Protein AF-0000000084805415 (afdb_homodimer)

InterPro domains:
  IPR015066 Domain of unknown function DUF1902 [PF08972] (26-76)
  IPR035069 Antitoxin HicB/UPF0150 [SSF143100] (25-87)

Sequence (190 aa):
MDARIESGPAAGKRDEAMMSKPVIFTVSAIWDADAGVWSGHCDEIPAAADAPTLDELLAKMEAMTLDLLPDNHPGVDPAAVFLQITALREALSAAMDARIESGPAAGKRDEAMMSKPVIFTVSAIWDADAGVWSGHCDEIPAAADAPTLDELLAKMEAMTLDLLPDNHPGVDPAAVFLQITALREALSAA

Structure (mmCIF, N/CA/C/O backbone):
data_AF-0000000084805415-model_v1
#
loop_
_entity.id
_entity.type
_entity.pdbx_description
1 polymer 'DUF1902 domain-containing protein'
#
loop_
_atom_site.group_PDB
_atom_site.id
_atom_site.type_symbol
_atom_site.label_atom_id
_atom_site.label_alt_id
_atom_site.label_comp_id
_atom_site.label_asym_id
_atom_site.label_entity_id
_atom_site.label_seq_id
_atom_site.pdbx_PDB_ins_code
_atom_site.Cartn_x
_atom_site.Cartn_y
_atom_site.Cartn_z
_atom_site.occupancy
_atom_site.B_iso_or_equiv
_atom_site.auth_seq_id
_atom_site.auth_comp_id
_atom_site.auth_asym_id
_atom_site.auth_atom_id
_atom_site.pdbx_PDB_model_num
ATOM 1 N N . MET A 1 1 ? 42.25 -48.688 7.465 1 37.16 1 MET A N 1
ATOM 2 C CA . MET A 1 1 ? 42.25 -47.344 6.867 1 37.16 1 MET A CA 1
ATOM 3 C C . MET A 1 1 ? 40.844 -47 6.355 1 37.16 1 MET A C 1
ATOM 5 O O . MET A 1 1 ? 40.438 -47.5 5.316 1 37.16 1 MET A O 1
ATOM 9 N N . ASP A 1 2 ? 39.844 -46.875 7.285 1 40.88 2 ASP A N 1
ATOM 10 C CA . ASP A 1 2 ? 38.406 -46.625 7.141 1 40.88 2 ASP A CA 1
ATOM 11 C C . ASP A 1 2 ? 38.156 -45.25 6.48 1 40.88 2 ASP A C 1
ATOM 13 O O . ASP A 1 2 ? 38.594 -44.219 6.984 1 40.88 2 ASP A O 1
ATOM 17 N N . ALA A 1 3 ? 38.188 -45.281 5.109 1 51.5 3 ALA A N 1
ATOM 18 C CA . ALA A 1 3 ? 37.781 -44.156 4.262 1 51.5 3 ALA A CA 1
ATOM 19 C C . ALA A 1 3 ? 36.438 -43.594 4.699 1 51.5 3 ALA A C 1
ATOM 21 O O . ALA A 1 3 ? 35.406 -44.25 4.523 1 51.5 3 ALA A O 1
ATOM 22 N N . ARG A 1 4 ? 36.344 -42.844 5.812 1 45.69 4 ARG A N 1
ATOM 23 C CA . ARG A 1 4 ? 35.156 -42.062 6.184 1 45.69 4 ARG A CA 1
ATOM 24 C C . ARG A 1 4 ? 34.781 -41.125 5.059 1 45.69 4 ARG A C 1
ATOM 26 O O . ARG A 1 4 ? 35.562 -40.281 4.641 1 45.69 4 ARG A O 1
ATOM 33 N N . ILE A 1 5 ? 33.938 -41.531 4.125 1 48.78 5 ILE A N 1
ATOM 34 C CA . ILE A 1 5 ? 33.281 -40.688 3.141 1 48.78 5 ILE A CA 1
ATOM 35 C C . ILE A 1 5 ? 32.594 -39.5 3.848 1 48.78 5 ILE A C 1
ATOM 37 O O . ILE A 1 5 ? 31.703 -39.719 4.684 1 48.78 5 ILE A O 1
ATOM 41 N N . GLU A 1 6 ? 33.281 -38.375 4.121 1 46.28 6 GLU A N 1
ATOM 42 C CA . GLU A 1 6 ? 32.656 -37.125 4.551 1 46.28 6 GLU A CA 1
ATOM 43 C C . GLU A 1 6 ? 31.531 -36.719 3.611 1 46.28 6 GLU A C 1
ATOM 45 O O . GLU A 1 6 ? 31.719 -36.625 2.398 1 46.28 6 GLU A O 1
ATOM 50 N N . SER A 1 7 ? 30.344 -37.219 3.904 1 50.72 7 SER A N 1
ATOM 51 C CA . SER A 1 7 ? 29.141 -36.688 3.285 1 50.72 7 SER A CA 1
ATOM 52 C C . SER A 1 7 ? 29.109 -35.156 3.33 1 50.72 7 SER A C 1
ATOM 54 O O . SER A 1 7 ? 29.094 -34.562 4.41 1 50.72 7 SER A O 1
ATOM 56 N N . GLY A 1 8 ? 29.891 -34.438 2.471 1 46.91 8 GLY A N 1
ATOM 57 C CA . GLY A 1 8 ? 29.875 -33 2.326 1 46.91 8 GLY A CA 1
ATOM 58 C C . GLY A 1 8 ? 28.469 -32.406 2.246 1 46.91 8 GLY A C 1
ATOM 59 O O . GLY A 1 8 ? 27.516 -33.125 1.924 1 46.91 8 GLY A O 1
ATOM 60 N N . PRO A 1 9 ? 28.203 -31.297 2.928 1 50.62 9 PRO A N 1
ATOM 61 C CA . PRO A 1 9 ? 26.938 -30.547 3.035 1 50.62 9 PRO A CA 1
ATOM 62 C C . PRO A 1 9 ? 26.328 -30.219 1.675 1 50.62 9 PRO A C 1
ATOM 64 O O . PRO A 1 9 ? 25.641 -29.219 1.535 1 50.62 9 PRO A O 1
ATOM 67 N N . ALA A 1 10 ? 26.406 -31 0.637 1 50.47 10 ALA A N 1
ATOM 68 C CA . ALA A 1 10 ? 25.812 -30.641 -0.646 1 50.47 10 ALA A CA 1
ATOM 69 C C . ALA A 1 10 ? 24.312 -30.422 -0.515 1 50.47 10 ALA A C 1
ATOM 71 O O . ALA A 1 10 ? 23.656 -29.938 -1.444 1 50.47 10 ALA A O 1
ATOM 72 N N . ALA A 1 11 ? 23.688 -30.922 0.477 1 52.94 11 ALA A N 1
ATOM 73 C CA . ALA A 1 11 ? 22.219 -30.844 0.491 1 52.94 11 ALA A CA 1
ATOM 74 C C . ALA A 1 11 ? 21.75 -29.422 0.76 1 52.94 11 ALA A C 1
ATOM 76 O O . ALA A 1 11 ? 20.719 -29 0.25 1 52.94 11 ALA A O 1
ATOM 77 N N . GLY A 1 12 ? 22.469 -28.594 1.487 1 49.34 12 GLY A N 1
ATOM 78 C CA . GLY A 1 12 ? 21.969 -27.281 1.839 1 49.34 12 GLY A CA 1
ATOM 79 C C . GLY A 1 12 ? 22 -26.297 0.681 1 49.34 12 GLY A C 1
ATOM 80 O O . GLY A 1 12 ? 21.25 -25.312 0.671 1 49.34 12 GLY A O 1
ATOM 81 N N . LYS A 1 13 ? 22.984 -26.375 -0.144 1 55.72 13 LYS A N 1
ATOM 82 C CA . LYS A 1 13 ? 23.188 -25.453 -1.264 1 55.72 13 LYS A CA 1
ATOM 83 C C . LYS A 1 13 ? 22.188 -25.719 -2.383 1 55.72 13 LYS A C 1
ATOM 85 O O . LYS A 1 13 ? 21.766 -24.781 -3.07 1 55.72 13 LYS A O 1
ATOM 90 N N . ARG A 1 14 ? 21.812 -26.844 -2.576 1 52.72 14 ARG A N 1
ATOM 91 C CA . ARG A 1 14 ? 20.875 -27.125 -3.668 1 52.72 14 ARG A CA 1
ATOM 92 C C . ARG A 1 14 ? 19.516 -26.516 -3.393 1 52.72 14 ARG A C 1
ATOM 94 O O . ARG A 1 14 ? 18.844 -26.047 -4.312 1 52.72 14 ARG A O 1
ATOM 101 N N . ASP A 1 15 ? 19.047 -26.688 -2.143 1 57.41 15 ASP A N 1
ATOM 102 C CA . ASP A 1 15 ? 17.734 -26.141 -1.824 1 57.41 15 ASP A CA 1
ATOM 103 C C . ASP A 1 15 ? 17.719 -24.625 -1.975 1 57.41 15 ASP A C 1
ATOM 105 O O . ASP A 1 15 ? 16.719 -24.047 -2.43 1 57.41 15 ASP A O 1
ATOM 109 N N . GLU A 1 16 ? 18.797 -24.031 -1.486 1 57.16 16 GLU A N 1
ATOM 110 C CA . GLU A 1 16 ? 18.891 -22.594 -1.726 1 57.16 16 GLU A CA 1
ATOM 111 C C . GLU A 1 16 ? 18.969 -22.281 -3.219 1 57.16 16 GLU A C 1
ATOM 113 O O . GLU A 1 16 ? 18.5 -21.234 -3.666 1 57.16 16 GLU A O 1
ATOM 118 N N . ALA A 1 17 ? 19.641 -23.141 -3.879 1 55.25 17 ALA A N 1
ATOM 119 C CA . ALA A 1 17 ? 19.891 -22.969 -5.309 1 55.25 17 ALA A CA 1
ATOM 120 C C . ALA A 1 17 ? 18.609 -23.047 -6.113 1 55.25 17 ALA A C 1
ATOM 122 O O . ALA A 1 17 ? 18.438 -22.344 -7.113 1 55.25 17 ALA A O 1
ATOM 123 N N . MET A 1 18 ? 17.688 -23.938 -5.664 1 57.34 18 MET A N 1
ATOM 124 C CA . MET A 1 18 ? 16.562 -24.172 -6.555 1 57.34 18 MET A CA 1
ATOM 125 C C . MET A 1 18 ? 15.406 -23.234 -6.242 1 57.34 18 MET A C 1
ATOM 127 O O . MET A 1 18 ? 14.367 -23.281 -6.902 1 57.34 18 MET A O 1
ATOM 131 N N . MET A 1 19 ? 15.727 -22.453 -5.211 1 68.19 19 MET A N 1
ATOM 132 C CA . MET A 1 19 ? 14.539 -21.656 -4.914 1 68.19 19 MET A CA 1
ATOM 133 C C . MET A 1 19 ? 14.398 -20.516 -5.91 1 68.19 19 MET A C 1
ATOM 135 O O . MET A 1 19 ? 15.391 -19.875 -6.273 1 68.19 19 MET A O 1
ATOM 139 N N . SER A 1 20 ? 13.359 -20.547 -6.703 1 83.81 20 SER A N 1
ATOM 140 C CA . SER A 1 20 ? 13.062 -19.516 -7.695 1 83.81 20 SER A CA 1
ATOM 141 C C . SER A 1 20 ? 13.148 -18.125 -7.09 1 83.81 20 SER A C 1
ATOM 143 O O . SER A 1 20 ? 12.789 -17.922 -5.926 1 83.81 20 SER A O 1
ATOM 145 N N . LYS A 1 21 ? 13.828 -17.156 -7.754 1 90.25 21 LYS A N 1
ATOM 146 C CA . LYS A 1 21 ? 13.93 -15.75 -7.371 1 90.25 21 LYS A CA 1
ATOM 147 C C . LYS A 1 21 ? 12.547 -15.117 -7.223 1 90.25 21 LYS A C 1
ATOM 149 O O . LYS A 1 21 ? 11.688 -15.281 -8.086 1 90.25 21 LYS A O 1
ATOM 154 N N . PRO A 1 22 ? 12.414 -14.508 -6.105 1 93.25 22 PRO A N 1
ATOM 155 C CA . PRO A 1 22 ? 11.102 -13.867 -5.941 1 93.25 22 PRO A CA 1
ATOM 156 C C . PRO A 1 22 ? 10.805 -12.844 -7.027 1 93.25 22 PRO A C 1
ATOM 158 O O . PRO A 1 22 ? 11.711 -12.133 -7.477 1 93.25 22 PRO A O 1
ATOM 161 N N . VAL A 1 23 ? 9.516 -12.82 -7.477 1 95.12 23 VAL A N 1
ATOM 162 C CA . VAL A 1 23 ? 8.984 -11.828 -8.406 1 95.12 23 VAL A CA 1
ATOM 163 C C . VAL A 1 23 ? 7.902 -11 -7.715 1 95.12 23 VAL A C 1
ATOM 165 O O . VAL A 1 23 ? 6.965 -11.547 -7.137 1 95.12 23 VAL A O 1
ATOM 168 N N . ILE A 1 24 ? 8.078 -9.656 -7.867 1 96 24 ILE A N 1
ATOM 169 C CA . ILE A 1 24 ? 7.129 -8.773 -7.199 1 96 24 ILE A CA 1
ATOM 170 C C . ILE A 1 24 ? 6.293 -8.031 -8.234 1 96 24 ILE A C 1
ATOM 172 O O . ILE A 1 24 ? 6.84 -7.348 -9.109 1 96 24 ILE A O 1
ATOM 176 N N . PHE A 1 25 ? 5.012 -8.219 -8.156 1 97.12 25 PHE A N 1
ATOM 177 C CA . PHE A 1 25 ? 4.078 -7.402 -8.93 1 97.12 25 PHE A CA 1
ATOM 178 C C . PHE A 1 25 ? 3.465 -6.312 -8.055 1 97.12 25 PHE A C 1
ATOM 180 O O . PHE A 1 25 ? 3.02 -6.578 -6.938 1 97.12 25 PHE A O 1
ATOM 187 N N . THR A 1 26 ? 3.422 -5.102 -8.641 1 97.31 26 THR A N 1
ATOM 188 C CA . THR A 1 26 ? 2.955 -3.967 -7.852 1 97.31 26 THR A CA 1
ATOM 189 C C . THR A 1 26 ? 1.53 -3.586 -8.242 1 97.31 26 THR A C 1
ATOM 191 O O . THR A 1 26 ? 1.237 -3.383 -9.422 1 97.31 26 THR A O 1
ATOM 194 N N . VAL A 1 27 ? 0.741 -3.523 -7.23 1 97.81 27 VAL A N 1
ATOM 195 C CA . VAL A 1 27 ? -0.631 -3.049 -7.375 1 97.81 27 VAL A CA 1
ATOM 196 C C . VAL A 1 27 ? -0.729 -1.6 -6.906 1 97.81 27 VAL A C 1
ATOM 198 O O . VAL A 1 27 ? -0.461 -1.3 -5.738 1 97.81 27 VAL A O 1
ATOM 201 N N . SER A 1 28 ? -1.122 -0.734 -7.785 1 98 28 SER A N 1
ATOM 202 C CA . SER A 1 28 ? -1.435 0.641 -7.406 1 98 28 SER A CA 1
ATOM 203 C C . SER A 1 28 ? -2.912 0.797 -7.062 1 98 28 SER A C 1
ATOM 205 O O . SER A 1 28 ? -3.783 0.417 -7.848 1 98 28 SER A O 1
ATOM 207 N N . ALA A 1 29 ? -3.133 1.285 -5.953 1 98.38 29 ALA A N 1
ATOM 208 C CA . ALA A 1 29 ? -4.508 1.435 -5.488 1 98.38 29 ALA A CA 1
ATOM 209 C C . ALA A 1 29 ? -4.855 2.904 -5.266 1 98.38 29 ALA A C 1
ATOM 211 O O . ALA A 1 29 ? -4.043 3.67 -4.746 1 98.38 29 ALA A O 1
ATOM 212 N N . ILE A 1 30 ? -6.113 3.307 -5.676 1 97.25 30 ILE A N 1
ATOM 213 C CA . ILE A 1 30 ? -6.629 4.656 -5.492 1 97.25 30 ILE A CA 1
ATOM 214 C C . ILE A 1 30 ? -8.031 4.598 -4.895 1 97.25 30 ILE A C 1
ATOM 216 O O . ILE A 1 30 ? -8.859 3.791 -5.328 1 97.25 30 ILE A O 1
ATOM 220 N N . TRP A 1 31 ? -8.273 5.473 -3.92 1 97 31 TRP A N 1
ATOM 221 C CA . TRP A 1 31 ? -9.602 5.535 -3.32 1 97 31 TRP A CA 1
ATOM 222 C C . TRP A 1 31 ? -10.547 6.371 -4.18 1 97 31 TRP A C 1
ATOM 224 O O . TRP A 1 31 ? -10.242 7.52 -4.508 1 97 31 TRP A O 1
ATOM 234 N N . ASP A 1 32 ? -11.555 5.816 -4.645 1 96.56 32 ASP A N 1
ATOM 235 C CA . ASP A 1 32 ? -12.664 6.531 -5.273 1 96.56 32 ASP A CA 1
ATOM 236 C C . ASP A 1 32 ? -13.742 6.883 -4.25 1 96.56 32 ASP A C 1
ATOM 238 O O . ASP A 1 32 ? -14.586 6.047 -3.916 1 96.56 32 ASP A O 1
ATOM 242 N N . ALA A 1 33 ? -13.742 8.055 -3.797 1 94 33 ALA A N 1
ATOM 243 C CA . ALA A 1 33 ? -14.625 8.5 -2.721 1 94 33 ALA A CA 1
ATOM 244 C C . ALA A 1 33 ? -16.094 8.461 -3.164 1 94 33 ALA A C 1
ATOM 246 O O . ALA A 1 33 ? -16.984 8.203 -2.355 1 94 33 ALA A O 1
ATOM 247 N N . ASP A 1 34 ? -16.297 8.719 -4.422 1 96.81 34 ASP A N 1
ATOM 248 C CA . ASP A 1 34 ? -17.672 8.719 -4.934 1 96.81 34 ASP A CA 1
ATOM 249 C C . ASP A 1 34 ? -18.266 7.312 -4.898 1 96.81 34 ASP A C 1
ATOM 251 O O . ASP A 1 34 ? -19.438 7.141 -4.562 1 96.81 34 ASP A O 1
ATOM 255 N N . ALA A 1 35 ? -17.5 6.285 -5.258 1 97.44 35 ALA A N 1
ATOM 256 C CA . ALA A 1 35 ? -17.938 4.898 -5.309 1 97.44 35 ALA A CA 1
ATOM 257 C C . ALA A 1 35 ? -17.734 4.203 -3.969 1 97.44 35 ALA A C 1
ATOM 259 O O . ALA A 1 35 ? -18.312 3.139 -3.717 1 97.44 35 ALA A O 1
ATOM 260 N N . GLY A 1 36 ? -16.922 4.789 -2.996 1 96.94 36 GLY A N 1
ATOM 261 C CA . GLY A 1 36 ? -16.609 4.176 -1.713 1 96.94 36 GLY A CA 1
ATOM 262 C C . GLY A 1 36 ? -15.789 2.912 -1.836 1 96.94 36 GLY A C 1
ATOM 263 O O . GLY A 1 36 ? -16.047 1.922 -1.15 1 96.94 36 GLY A O 1
ATOM 264 N N . VAL A 1 37 ? -14.844 2.951 -2.896 1 98.38 37 VAL A N 1
ATOM 265 C CA . VAL A 1 37 ? -14.031 1.757 -3.094 1 98.38 37 VAL A CA 1
ATOM 266 C C . VAL A 1 37 ? -12.586 2.156 -3.395 1 98.38 37 VAL A C 1
ATOM 268 O O . VAL A 1 37 ? -12.328 3.273 -3.848 1 98.38 37 VAL A O 1
ATOM 271 N N . TRP A 1 38 ? -11.719 1.211 -3.07 1 98.25 38 TRP A N 1
ATOM 272 C CA . TRP A 1 38 ? -10.375 1.223 -3.643 1 98.25 38 TRP A CA 1
ATOM 273 C C . TRP A 1 38 ? -10.375 0.612 -5.039 1 98.25 38 TRP A C 1
ATOM 275 O O . TRP A 1 38 ? -10.883 -0.491 -5.242 1 98.25 38 TRP A O 1
ATOM 285 N N . SER A 1 39 ? -9.742 1.373 -6.016 1 98.56 39 SER A N 1
ATOM 286 C CA . SER A 1 39 ? -9.484 0.832 -7.344 1 98.56 39 SER A CA 1
ATOM 287 C C . SER A 1 39 ? -8.008 0.49 -7.527 1 98.56 39 SER A C 1
ATOM 289 O O . SER A 1 39 ? -7.141 1.339 -7.32 1 98.56 39 SER A O 1
ATOM 291 N N . GLY A 1 40 ? -7.77 -0.765 -7.805 1 98.44 40 GLY A N 1
ATOM 292 C CA . GLY A 1 40 ? -6.398 -1.22 -7.969 1 98.44 40 GLY A CA 1
ATOM 293 C C . GLY A 1 40 ? -6.078 -1.65 -9.391 1 98.44 40 GLY A C 1
ATOM 294 O O . GLY A 1 40 ? -6.973 -2.068 -10.133 1 98.44 40 GLY A O 1
ATOM 295 N N . HIS A 1 41 ? -4.82 -1.604 -9.68 1 97.81 41 HIS A N 1
ATOM 296 C CA . HIS A 1 41 ? -4.375 -2.064 -10.992 1 97.81 41 HIS A CA 1
ATOM 297 C C . HIS A 1 41 ? -2.906 -2.479 -10.961 1 97.81 41 HIS A C 1
ATOM 299 O O . HIS A 1 41 ? -2.146 -2.023 -10.102 1 97.81 41 HIS A O 1
ATOM 305 N N . CYS A 1 42 ? -2.553 -3.359 -11.789 1 97.25 42 CYS A N 1
ATOM 306 C CA . CYS A 1 42 ? -1.185 -3.807 -12.023 1 97.25 42 CYS A CA 1
ATOM 307 C C . CYS A 1 42 ? -0.881 -3.879 -13.516 1 97.25 42 CYS A C 1
ATOM 309 O O . CYS A 1 42 ? -1.531 -4.625 -14.25 1 97.25 42 CYS A O 1
ATOM 311 N N . ASP A 1 43 ? 0.15 -3.139 -13.977 1 95.31 43 ASP A N 1
ATOM 312 C CA . ASP A 1 43 ? 0.478 -3.074 -15.391 1 95.31 43 ASP A CA 1
ATOM 313 C C . ASP A 1 43 ? 1.182 -4.348 -15.852 1 95.31 43 ASP A C 1
ATOM 315 O O . ASP A 1 43 ? 0.984 -4.801 -16.984 1 95.31 43 ASP A O 1
ATOM 319 N N . GLU A 1 44 ? 2.039 -4.918 -14.977 1 94.69 44 GLU A N 1
ATOM 320 C CA . GLU A 1 44 ? 2.846 -6.078 -15.352 1 94.69 44 GLU A CA 1
ATOM 321 C C . GLU A 1 44 ? 1.98 -7.324 -15.5 1 94.69 44 GLU A C 1
ATOM 323 O O . GLU A 1 44 ? 2.314 -8.227 -16.266 1 94.69 44 GLU A O 1
ATOM 328 N N . ILE A 1 45 ? 0.927 -7.406 -14.703 1 91.94 45 ILE A N 1
ATOM 329 C CA . ILE A 1 45 ? -0.199 -8.328 -14.797 1 91.94 45 ILE A CA 1
ATOM 330 C C . ILE A 1 45 ? -1.474 -7.551 -15.125 1 91.94 45 ILE A C 1
ATOM 332 O O . ILE A 1 45 ? -2.021 -6.855 -14.266 1 91.94 45 ILE A O 1
ATOM 336 N N . PRO A 1 46 ? -1.658 -7.516 -16.609 1 91.94 46 PRO A N 1
ATOM 337 C CA . PRO A 1 46 ? -2.785 -6.613 -16.859 1 91.94 46 PRO A CA 1
ATOM 338 C C . PRO A 1 46 ? -4.047 -7.023 -16.094 1 91.94 46 PRO A C 1
ATOM 340 O O . PRO A 1 46 ? -4.883 -7.754 -16.641 1 91.94 46 PRO A O 1
ATOM 343 N N . ALA A 1 47 ? -4.156 -6.574 -14.789 1 96.25 47 ALA A N 1
ATOM 344 C CA . ALA A 1 47 ? -5.285 -6.84 -13.898 1 96.25 47 ALA A CA 1
ATOM 345 C C . ALA A 1 47 ? -5.766 -5.559 -13.227 1 96.25 47 ALA A C 1
ATOM 347 O O . ALA A 1 47 ? -4.969 -4.664 -12.938 1 96.25 47 ALA A O 1
ATOM 348 N N . ALA A 1 48 ? -7.078 -5.457 -13.102 1 98.12 48 ALA A N 1
ATOM 349 C CA . ALA A 1 48 ? -7.715 -4.359 -12.383 1 98.12 48 ALA A CA 1
ATOM 350 C C . ALA A 1 48 ? -8.922 -4.852 -11.594 1 98.12 48 ALA A C 1
ATOM 352 O O . ALA A 1 48 ? -9.664 -5.727 -12.055 1 98.12 48 ALA A O 1
ATOM 353 N N . ALA A 1 49 ? -9.102 -4.297 -10.398 1 98.31 49 ALA A N 1
ATOM 354 C CA . ALA A 1 49 ? -10.234 -4.688 -9.547 1 98.31 49 ALA A CA 1
ATOM 355 C C . ALA A 1 49 ? -10.617 -3.562 -8.594 1 98.31 49 ALA A C 1
ATOM 357 O O . ALA A 1 49 ? -9.812 -2.666 -8.328 1 98.31 49 ALA A O 1
ATOM 358 N N . ASP A 1 50 ? -11.836 -3.607 -8.062 1 98.69 50 ASP A N 1
ATOM 359 C CA . ASP A 1 50 ? -12.336 -2.729 -7.012 1 98.69 50 ASP A CA 1
ATOM 360 C C . ASP A 1 50 ? -12.703 -3.523 -5.762 1 98.69 50 ASP A C 1
ATOM 362 O O . ASP A 1 50 ? -13.18 -4.652 -5.852 1 98.69 50 ASP A O 1
ATOM 366 N N . ALA A 1 51 ? -12.484 -2.928 -4.684 1 98.75 51 ALA A N 1
ATOM 367 C CA . ALA A 1 51 ? -12.898 -3.504 -3.404 1 98.75 51 ALA A CA 1
ATOM 368 C C . ALA A 1 51 ? -13.117 -2.416 -2.357 1 98.75 51 ALA A C 1
ATOM 370 O O . ALA A 1 51 ? -12.484 -1.356 -2.414 1 98.75 51 ALA A O 1
ATOM 371 N N . PRO A 1 52 ? -13.945 -2.678 -1.346 1 98.44 52 PRO A N 1
ATOM 372 C CA . PRO A 1 52 ? -14.234 -1.654 -0.339 1 98.44 52 PRO A CA 1
ATOM 373 C C . PRO A 1 52 ? -13.07 -1.419 0.62 1 98.44 52 PRO A C 1
ATOM 375 O O . PRO A 1 52 ? -13.039 -0.402 1.317 1 98.44 52 PRO A O 1
ATOM 378 N N . THR A 1 53 ? -12.109 -2.387 0.747 1 98.31 53 THR A N 1
ATOM 379 C CA . THR A 1 53 ? -10.953 -2.242 1.629 1 98.31 53 THR A CA 1
ATOM 380 C C . THR A 1 53 ? -9.672 -2.635 0.906 1 98.31 53 THR A C 1
ATOM 382 O O . THR A 1 53 ? -9.711 -3.369 -0.083 1 98.31 53 THR A O 1
ATOM 385 N N . LEU A 1 54 ? -8.648 -2.145 1.387 1 98.31 54 LEU A N 1
ATOM 386 C CA . LEU A 1 54 ? -7.348 -2.484 0.823 1 98.31 54 LEU A CA 1
ATOM 387 C C . LEU A 1 54 ? -7.062 -3.977 0.975 1 98.31 54 LEU A C 1
ATOM 389 O O . LEU A 1 54 ? -6.523 -4.605 0.061 1 98.31 54 LEU A O 1
ATOM 393 N N . ASP A 1 55 ? -7.441 -4.613 2.088 1 98.19 55 ASP A N 1
ATOM 394 C CA . ASP A 1 55 ? -7.238 -6.043 2.303 1 98.19 55 ASP A CA 1
ATOM 395 C C . ASP A 1 55 ? -7.992 -6.871 1.261 1 98.19 55 ASP A C 1
ATOM 397 O O . ASP A 1 55 ? -7.441 -7.82 0.699 1 98.19 55 ASP A O 1
ATOM 401 N N . GLU A 1 56 ? -9.242 -6.504 1.062 1 98.19 56 GLU A N 1
ATOM 402 C CA . GLU A 1 56 ? -10.039 -7.215 0.065 1 98.19 56 GLU A CA 1
ATOM 403 C C . GLU A 1 56 ? -9.477 -7.008 -1.339 1 98.19 56 GLU A C 1
ATOM 405 O O . GLU A 1 56 ? -9.484 -7.93 -2.16 1 98.19 56 GLU A O 1
ATOM 410 N N . LEU A 1 57 ? -9.039 -5.789 -1.638 1 98.12 57 LEU A N 1
ATOM 411 C CA . LEU A 1 57 ? -8.438 -5.52 -2.939 1 98.12 57 LEU A CA 1
ATOM 412 C C . LEU A 1 57 ? -7.203 -6.387 -3.158 1 98.12 57 LEU A C 1
ATOM 414 O O . LEU A 1 57 ? -7.035 -6.973 -4.227 1 98.12 57 LEU A O 1
ATOM 418 N N . LEU A 1 58 ? -6.371 -6.434 -2.131 1 97 58 LEU A N 1
ATOM 419 C CA . LEU A 1 58 ? -5.16 -7.246 -2.205 1 97 58 LEU A CA 1
ATOM 420 C C . LEU A 1 58 ? -5.504 -8.703 -2.486 1 97 58 LEU A C 1
ATOM 422 O O . LEU A 1 58 ? -4.875 -9.344 -3.338 1 97 58 LEU A O 1
ATOM 426 N N . ALA A 1 59 ? -6.473 -9.227 -1.831 1 96.5 59 ALA A N 1
ATOM 427 C CA . ALA A 1 59 ? -6.891 -10.609 -2.029 1 96.5 59 ALA A CA 1
ATOM 428 C C . ALA A 1 59 ? -7.371 -10.836 -3.461 1 96.5 59 ALA A C 1
ATOM 430 O O . ALA A 1 59 ? -7.012 -11.836 -4.09 1 96.5 59 ALA A O 1
ATOM 431 N N . LYS A 1 60 ? -8.156 -9.914 -3.949 1 97.44 60 LYS A N 1
ATOM 432 C CA . LYS A 1 60 ? -8.664 -10.031 -5.312 1 97.44 60 LYS A CA 1
ATOM 433 C C . LYS A 1 60 ? -7.527 -9.984 -6.328 1 97.44 60 LYS A C 1
ATOM 435 O O . LYS A 1 60 ? -7.496 -10.773 -7.273 1 97.44 60 LYS A O 1
ATOM 440 N N . MET A 1 61 ? -6.641 -9.086 -6.141 1 97.25 61 MET A N 1
ATOM 441 C CA . MET A 1 61 ? -5.52 -8.914 -7.062 1 97.25 61 MET A CA 1
ATOM 442 C C . MET A 1 61 ? -4.613 -10.141 -7.055 1 97.25 61 MET A C 1
ATOM 444 O O . MET A 1 61 ? -4.078 -10.523 -8.094 1 97.25 61 MET A O 1
ATOM 448 N N . GLU A 1 62 ? -4.438 -10.703 -5.887 1 95.81 62 GLU A N 1
ATOM 449 C CA . GLU A 1 62 ? -3.668 -11.938 -5.773 1 95.81 62 GLU A CA 1
ATOM 450 C C . GLU A 1 62 ? -4.281 -13.055 -6.621 1 95.81 62 GLU A C 1
ATOM 452 O O . GLU A 1 62 ? -3.588 -13.695 -7.41 1 95.81 62 GLU A O 1
ATOM 457 N N . ALA A 1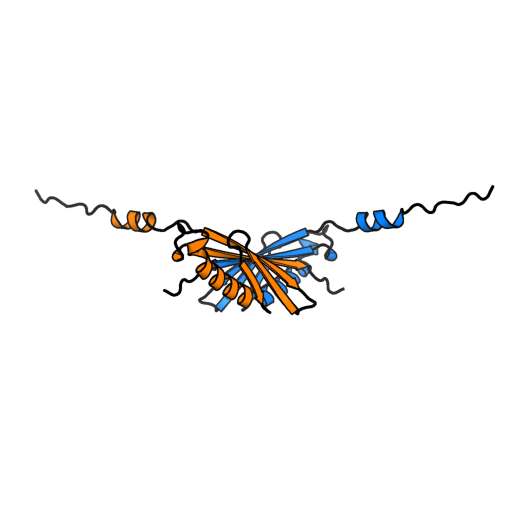 63 ? -5.543 -13.242 -6.449 1 96.06 63 ALA A N 1
ATOM 458 C CA . ALA A 1 63 ? -6.246 -14.281 -7.203 1 96.06 63 ALA A CA 1
ATOM 459 C C . ALA A 1 63 ? -6.121 -14.047 -8.703 1 96.06 63 ALA A C 1
ATOM 461 O O . ALA A 1 63 ? -5.84 -14.977 -9.461 1 96.06 63 ALA A O 1
ATOM 462 N N . MET A 1 64 ? -6.254 -12.805 -9.117 1 96.69 64 MET A N 1
ATOM 463 C CA . MET A 1 64 ? -6.172 -12.477 -10.539 1 96.69 64 MET A CA 1
ATOM 464 C C . MET A 1 64 ? -4.758 -12.68 -11.07 1 96.69 64 MET A C 1
ATOM 466 O O . MET A 1 64 ? -4.57 -13.18 -12.18 1 96.69 64 MET A O 1
ATOM 470 N N . THR A 1 65 ? -3.822 -12.305 -10.242 1 96.19 65 THR A N 1
ATOM 471 C CA . THR A 1 65 ? -2.424 -12.461 -10.633 1 96.19 65 THR A CA 1
ATOM 472 C C . THR A 1 65 ? -2.09 -13.93 -10.883 1 96.19 65 THR A C 1
ATOM 474 O O . THR A 1 65 ? -1.516 -14.273 -11.922 1 96.19 65 THR A O 1
ATOM 477 N N . LEU A 1 66 ? -2.551 -14.742 -10.031 1 95.44 66 LEU A N 1
ATOM 478 C CA . LEU A 1 66 ? -2.242 -16.156 -10.164 1 95.44 66 LEU A CA 1
ATOM 479 C C . LEU A 1 66 ? -2.947 -16.766 -11.383 1 95.44 66 LEU A C 1
ATOM 481 O O . LEU A 1 66 ? -2.391 -17.625 -12.07 1 95.44 66 LEU A O 1
ATOM 485 N N . ASP A 1 67 ? -4.137 -16.312 -11.648 1 95.75 67 ASP A N 1
ATOM 486 C CA . ASP A 1 67 ? -4.918 -16.797 -12.789 1 95.75 67 ASP A CA 1
ATOM 487 C C . ASP A 1 67 ? -4.273 -16.375 -14.109 1 95.75 67 ASP A C 1
ATOM 489 O O . ASP A 1 67 ? -4.266 -17.141 -15.07 1 95.75 67 ASP A O 1
ATOM 493 N N . LEU A 1 68 ? -3.674 -15.203 -14.109 1 96.19 68 LEU A N 1
ATOM 494 C CA . LEU A 1 68 ? -3.188 -14.617 -15.352 1 96.19 68 LEU A CA 1
ATOM 495 C C . LEU A 1 68 ? -1.703 -14.906 -15.547 1 96.19 68 LEU A C 1
ATOM 497 O O . LEU A 1 68 ? -1.173 -14.75 -16.656 1 96.19 68 LEU A O 1
ATOM 501 N N . LEU A 1 69 ? -1.08 -15.375 -14.539 1 95.38 69 LEU A N 1
ATOM 502 C CA . LEU A 1 69 ? 0.37 -15.531 -14.508 1 95.38 69 LEU A CA 1
ATOM 503 C C . LEU A 1 69 ? 0.845 -16.438 -15.633 1 95.38 69 LEU A C 1
ATOM 505 O O . LEU A 1 69 ? 1.759 -16.094 -16.375 1 95.38 69 LEU A O 1
ATOM 509 N N . PRO A 1 70 ? 0.246 -17.609 -15.922 1 95.31 70 PRO A N 1
ATOM 510 C CA . PRO A 1 70 ? 0.747 -18.547 -16.938 1 95.31 70 PRO A CA 1
ATOM 511 C C . PRO A 1 70 ? 0.78 -17.922 -18.328 1 95.31 70 PRO A C 1
ATOM 513 O O . PRO A 1 70 ? 1.717 -18.172 -19.094 1 95.31 70 PRO A O 1
ATOM 516 N N . ASP A 1 71 ? -0.116 -17.094 -18.641 1 95.75 71 ASP A N 1
ATOM 517 C CA . ASP A 1 71 ? -0.228 -16.5 -19.984 1 95.75 71 ASP A CA 1
ATOM 518 C C . ASP A 1 71 ? 0.697 -15.297 -20.125 1 95.75 71 ASP A C 1
ATOM 520 O O . ASP A 1 71 ? 1.186 -15.016 -21.219 1 95.75 71 ASP A O 1
ATOM 524 N N . ASN A 1 72 ? 0.938 -14.625 -19.031 1 96.25 72 ASN A N 1
ATOM 525 C CA . ASN A 1 72 ? 1.664 -13.359 -19.125 1 96.25 72 ASN A CA 1
ATOM 526 C C . ASN A 1 72 ? 3.129 -13.531 -18.734 1 96.25 72 ASN A C 1
ATOM 528 O O . ASN A 1 72 ? 3.994 -12.797 -19.234 1 96.25 72 ASN A O 1
ATOM 532 N N . HIS A 1 73 ? 3.365 -14.508 -17.891 1 95.12 73 HIS A N 1
ATOM 533 C CA . HIS A 1 73 ? 4.715 -14.805 -17.438 1 95.12 73 HIS A CA 1
ATOM 534 C C . HIS A 1 73 ? 4.934 -16.312 -17.297 1 95.12 73 HIS A C 1
ATOM 536 O O . HIS A 1 73 ? 5.156 -16.812 -16.203 1 95.12 73 HIS A O 1
ATOM 542 N N . PRO A 1 74 ? 4.949 -17.047 -18.359 1 94.88 74 PRO A N 1
ATOM 543 C CA . PRO A 1 74 ? 5.02 -18.5 -18.328 1 94.88 74 PRO A CA 1
ATOM 544 C C . PRO A 1 74 ? 6.27 -19.016 -17.609 1 94.88 74 PRO A C 1
ATOM 546 O O . PRO A 1 74 ? 6.27 -20.141 -17.094 1 94.88 74 PRO A O 1
ATOM 549 N N . GLY A 1 75 ? 7.246 -18.297 -17.359 1 93 75 GLY A N 1
ATOM 550 C CA . GLY A 1 75 ? 8.469 -18.75 -16.719 1 93 75 GLY A CA 1
ATOM 551 C C . GLY A 1 75 ? 8.523 -18.453 -15.234 1 93 75 GLY A C 1
ATOM 552 O O . GLY A 1 75 ? 9.461 -18.859 -14.547 1 93 75 GLY A O 1
ATOM 553 N N . VAL A 1 76 ? 7.535 -17.875 -14.828 1 93.81 76 VAL A N 1
ATOM 554 C CA . VAL A 1 76 ? 7.531 -17.5 -13.422 1 93.81 76 VAL A CA 1
ATOM 555 C C . VAL A 1 76 ? 6.82 -18.562 -12.602 1 93.81 76 VAL A C 1
ATOM 557 O O . VAL A 1 76 ? 5.695 -18.969 -12.922 1 93.81 76 VAL A O 1
ATOM 560 N N . ASP A 1 77 ? 7.457 -19.109 -11.555 1 93.12 77 ASP A N 1
ATOM 561 C CA . ASP A 1 77 ? 6.855 -20.016 -10.586 1 93.12 77 ASP A CA 1
ATOM 562 C C . ASP A 1 77 ? 5.855 -19.281 -9.695 1 93.12 77 ASP A C 1
ATOM 564 O O . ASP A 1 77 ? 6.215 -18.312 -9.008 1 93.12 77 ASP A O 1
ATOM 568 N N . PRO A 1 78 ? 4.586 -19.75 -9.703 1 93.12 78 PRO A N 1
ATOM 569 C CA . PRO A 1 78 ? 3.596 -19.094 -8.844 1 93.12 78 PRO A CA 1
ATOM 570 C C . PRO A 1 78 ? 4.043 -19.016 -7.383 1 93.12 78 PRO A C 1
ATOM 572 O O . PRO A 1 78 ? 3.674 -18.078 -6.676 1 93.12 78 PRO A O 1
ATOM 575 N N . ALA A 1 79 ? 4.793 -19.922 -6.922 1 92.25 79 ALA A N 1
ATOM 576 C CA . ALA A 1 79 ? 5.246 -19.953 -5.535 1 92.25 79 ALA A CA 1
ATOM 577 C C . ALA A 1 79 ? 6.266 -18.844 -5.262 1 92.25 79 ALA A C 1
ATOM 579 O O . ALA A 1 79 ? 6.57 -18.547 -4.105 1 92.25 79 ALA A O 1
ATOM 580 N N . ALA A 1 80 ? 6.781 -18.234 -6.27 1 93.62 80 ALA A N 1
ATOM 581 C CA . ALA A 1 80 ? 7.789 -17.172 -6.133 1 93.62 80 ALA A CA 1
ATOM 582 C C . ALA A 1 80 ? 7.152 -15.797 -6.203 1 93.62 80 ALA A C 1
ATOM 584 O O . ALA A 1 80 ? 7.84 -14.781 -6.062 1 93.62 80 ALA A O 1
ATOM 585 N N . VAL A 1 81 ? 5.859 -15.75 -6.336 1 94.69 81 VAL A N 1
ATOM 586 C CA . VAL A 1 81 ? 5.191 -14.484 -6.621 1 94.69 81 VAL A CA 1
ATOM 587 C C . VAL A 1 81 ? 4.82 -13.789 -5.312 1 94.69 81 VAL A C 1
ATOM 589 O O . VAL A 1 81 ? 4.262 -14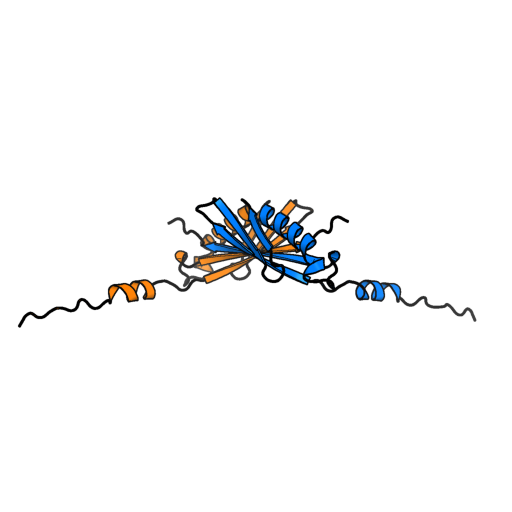.414 -4.406 1 94.69 81 VAL A O 1
ATOM 592 N N . PHE A 1 82 ? 5.18 -12.539 -5.305 1 94.62 82 PHE A N 1
ATOM 593 C CA . PHE A 1 82 ? 4.738 -11.617 -4.262 1 94.62 82 PHE A CA 1
ATOM 594 C C . PHE A 1 82 ? 3.955 -10.453 -4.859 1 94.62 82 PHE A C 1
ATOM 596 O O . PHE A 1 82 ? 4.207 -10.055 -6 1 94.62 82 PHE A O 1
ATOM 603 N N . LEU A 1 83 ? 2.996 -10 -4.117 1 96.25 83 LEU A N 1
ATOM 604 C CA . LEU A 1 83 ? 2.256 -8.797 -4.477 1 96.25 83 LEU A CA 1
ATOM 605 C C . LEU A 1 83 ? 2.551 -7.66 -3.5 1 96.25 83 LEU A C 1
ATOM 607 O O . LEU A 1 83 ? 2.527 -7.863 -2.285 1 96.25 83 LEU A O 1
ATOM 611 N N . GLN A 1 84 ? 2.902 -6.543 -4.078 1 96.81 84 GLN A N 1
ATOM 612 C CA . GLN A 1 84 ? 3.041 -5.316 -3.303 1 96.81 84 GLN A CA 1
ATOM 613 C C . GLN A 1 84 ? 1.913 -4.336 -3.617 1 96.81 84 GLN A C 1
ATOM 615 O O . GLN A 1 84 ? 1.729 -3.947 -4.773 1 96.81 84 GLN A O 1
ATOM 620 N N . ILE A 1 85 ? 1.155 -3.971 -2.625 1 97.75 85 ILE A N 1
ATOM 621 C CA . ILE A 1 85 ? 0.134 -2.953 -2.852 1 97.75 85 ILE A CA 1
ATOM 622 C C . ILE A 1 85 ? 0.641 -1.596 -2.371 1 97.75 85 ILE A C 1
ATOM 624 O O . ILE A 1 85 ? 1.281 -1.501 -1.321 1 97.75 85 ILE A O 1
ATOM 628 N N . THR A 1 86 ? 0.425 -0.617 -3.178 1 97.88 86 THR A N 1
ATOM 629 C CA . THR A 1 86 ? 0.717 0.774 -2.85 1 97.88 86 THR A CA 1
ATOM 630 C C . THR A 1 86 ? -0.546 1.626 -2.936 1 97.88 86 THR A C 1
ATOM 632 O O . THR A 1 86 ? -1.242 1.612 -3.953 1 97.88 86 THR A O 1
ATOM 635 N N . ALA A 1 87 ? -0.892 2.287 -1.92 1 97.44 87 ALA A N 1
ATOM 636 C CA . ALA A 1 87 ? -2.033 3.199 -1.854 1 97.44 87 ALA A CA 1
ATOM 637 C C . ALA A 1 87 ? -1.622 4.551 -1.28 1 97.44 87 ALA A C 1
ATOM 639 O O . ALA A 1 87 ? -0.862 4.617 -0.311 1 97.44 87 ALA A O 1
ATOM 640 N N . LEU A 1 88 ? -2.105 5.602 -1.953 1 93.19 88 LEU A N 1
ATOM 641 C CA . LEU A 1 88 ? -1.8 6.965 -1.533 1 93.19 88 LEU A CA 1
ATOM 642 C C . LEU A 1 88 ? -3.025 7.633 -0.919 1 93.19 88 LEU A C 1
ATOM 644 O O . LEU A 1 88 ? -4.137 7.496 -1.436 1 93.19 88 LEU A O 1
ATOM 648 N N . ARG A 1 89 ? -2.824 8.25 0.229 1 90 89 ARG A N 1
ATOM 649 C CA . ARG A 1 89 ? -3.891 8.977 0.915 1 90 89 ARG A CA 1
ATOM 650 C C . ARG A 1 89 ? -3.42 10.359 1.351 1 90 89 ARG A C 1
ATOM 652 O O . ARG A 1 89 ? -2.322 10.508 1.893 1 90 89 ARG A O 1
ATOM 659 N N . GLU A 1 90 ? -4.242 11.383 0.991 1 88 90 GLU A N 1
ATOM 660 C CA . GLU A 1 90 ? -3.975 12.711 1.548 1 88 90 GLU A CA 1
ATOM 661 C C . GLU A 1 90 ? -4.227 12.734 3.053 1 88 90 GLU A C 1
ATOM 663 O O . GLU A 1 90 ? -5.23 12.203 3.529 1 88 90 GLU A O 1
ATOM 668 N N . ALA A 1 91 ? -3.217 13.328 3.736 1 87.62 91 ALA A N 1
ATOM 669 C CA . ALA A 1 91 ? -3.434 13.492 5.172 1 87.62 91 ALA A CA 1
ATOM 670 C C . ALA A 1 91 ? -4.453 14.594 5.445 1 87.62 91 ALA A C 1
ATOM 672 O O . ALA A 1 91 ? -4.293 15.727 4.977 1 87.62 91 ALA A O 1
ATOM 673 N N . LEU A 1 92 ? -5.633 14.117 5.719 1 72.44 92 LEU A N 1
ATOM 674 C CA . LEU A 1 92 ? -6.648 15.141 5.945 1 72.44 92 LEU A CA 1
ATOM 675 C C . LEU A 1 92 ? -6.445 15.82 7.297 1 72.44 92 LEU A C 1
ATOM 677 O O . LEU A 1 92 ? -6.352 15.148 8.328 1 72.44 92 LEU A O 1
ATOM 681 N N . SER A 1 93 ? -5.879 16.969 7.266 1 62.19 93 SER A N 1
ATOM 682 C CA . SER A 1 93 ? -5.742 17.781 8.461 1 62.19 93 SER A CA 1
ATOM 683 C C . SER A 1 93 ? -7.102 18.266 8.969 1 62.19 93 SER A C 1
ATOM 685 O O . SER A 1 93 ? -8.031 18.438 8.18 1 62.19 93 SER A O 1
ATOM 687 N N . ALA A 1 94 ? -7.609 17.562 10.031 1 48.72 94 ALA A N 1
ATOM 688 C CA . ALA A 1 94 ? -8.805 18.188 10.602 1 48.72 94 ALA A CA 1
ATOM 689 C C . ALA A 1 94 ? -8.656 19.703 10.641 1 48.72 94 ALA A C 1
ATOM 691 O O . ALA A 1 94 ? -7.695 20.234 11.195 1 48.72 94 ALA A O 1
ATOM 692 N N . ALA A 1 95 ? -8.773 20.219 9.578 1 42.25 95 ALA A N 1
ATOM 693 C CA . ALA A 1 95 ? -9.055 21.609 9.93 1 42.25 95 ALA A CA 1
ATOM 694 C C . ALA A 1 95 ? -10.188 21.703 10.945 1 42.25 95 ALA A C 1
ATOM 696 O O . ALA A 1 95 ? -11.078 20.844 10.977 1 42.25 95 ALA A O 1
ATOM 697 N N . MET B 1 1 ? -10.234 58.25 -24.656 1 36.16 1 MET B N 1
ATOM 698 C CA . MET B 1 1 ? -9.008 57.5 -24.359 1 36.16 1 MET B CA 1
ATOM 699 C C . MET B 1 1 ? -9.211 56.562 -23.188 1 36.16 1 MET B C 1
ATOM 701 O O . MET B 1 1 ? -9.172 57 -22.031 1 36.16 1 MET B O 1
ATOM 705 N N . ASP B 1 2 ? -10.203 55.656 -23.281 1 40.06 2 ASP B N 1
ATOM 706 C CA . ASP B 1 2 ? -10.688 54.656 -22.312 1 40.06 2 ASP B CA 1
ATOM 707 C C . ASP B 1 2 ? -9.594 53.656 -21.969 1 40.06 2 ASP B C 1
ATOM 709 O O . ASP B 1 2 ? -9.031 53 -22.859 1 40.06 2 ASP B O 1
ATOM 713 N N . ALA B 1 3 ? -8.781 54.031 -20.953 1 41.69 3 ALA B N 1
ATOM 714 C CA . ALA B 1 3 ? -7.797 53.125 -20.328 1 41.69 3 ALA B CA 1
ATOM 715 C C . ALA B 1 3 ? -8.414 51.781 -19.984 1 41.69 3 ALA B C 1
ATOM 717 O O . ALA B 1 3 ? -9.281 51.688 -19.109 1 41.69 3 ALA B O 1
ATOM 718 N N . ARG B 1 4 ? -8.641 50.906 -20.938 1 43.59 4 ARG B N 1
ATOM 719 C CA . ARG B 1 4 ? -8.93 49.5 -20.734 1 43.59 4 ARG B CA 1
ATOM 720 C C . ARG B 1 4 ? -7.941 48.875 -19.75 1 43.59 4 ARG B C 1
ATOM 722 O O . ARG B 1 4 ? -6.746 48.812 -20.047 1 43.59 4 ARG B O 1
ATOM 729 N N . ILE B 1 5 ? -8.125 49 -18.438 1 45.09 5 ILE B N 1
ATOM 730 C CA . ILE B 1 5 ? -7.367 48.25 -17.438 1 45.09 5 ILE B CA 1
ATOM 731 C C . ILE B 1 5 ? -7.445 46.75 -17.734 1 45.09 5 ILE B C 1
ATOM 733 O O . ILE B 1 5 ? -8.531 46.188 -17.734 1 45.09 5 ILE B O 1
ATOM 737 N N . GLU B 1 6 ? -6.613 46.188 -18.641 1 46.72 6 GLU B N 1
ATOM 738 C CA . GLU B 1 6 ? -6.434 44.75 -18.781 1 46.72 6 GLU B CA 1
ATOM 739 C C . GLU B 1 6 ? -6.133 44.094 -17.438 1 46.72 6 GLU B C 1
ATOM 741 O O . GLU B 1 6 ? -5.191 44.5 -16.75 1 46.72 6 GLU B O 1
ATOM 746 N N . SER B 1 7 ? -7.211 43.812 -16.688 1 50.03 7 SER B N 1
ATOM 747 C CA . SER B 1 7 ? -7.094 42.906 -15.555 1 50.03 7 SER B CA 1
ATOM 748 C C . SER B 1 7 ? -6.281 41.656 -15.906 1 50.03 7 SER B C 1
ATOM 750 O O . SER B 1 7 ? -6.672 40.906 -16.781 1 50.03 7 SER B O 1
ATOM 752 N N . GLY B 1 8 ? -4.926 41.719 -15.969 1 46.62 8 GLY B N 1
ATOM 753 C CA . GLY B 1 8 ? -4.008 40.625 -16.156 1 46.62 8 GLY B CA 1
ATOM 754 C C . GLY B 1 8 ? -4.328 39.406 -15.273 1 46.62 8 GLY B C 1
ATOM 755 O O . GLY B 1 8 ? -4.969 39.562 -14.234 1 46.62 8 GLY B O 1
ATOM 756 N N . PRO B 1 9 ? -4.406 38.219 -15.875 1 51.44 9 PRO B N 1
ATOM 757 C CA . PRO B 1 9 ? -4.652 36.938 -15.219 1 51.44 9 PRO B CA 1
ATOM 758 C C . PRO B 1 9 ? -3.771 36.719 -13.992 1 51.44 9 PRO B C 1
ATOM 760 O O . PRO B 1 9 ? -3.467 35.562 -13.641 1 51.44 9 PRO B O 1
ATOM 763 N N . ALA B 1 10 ? -3.389 37.688 -13.203 1 49.91 10 ALA B N 1
ATOM 764 C CA . ALA B 1 10 ? -2.514 37.469 -12.062 1 49.91 10 ALA B CA 1
ATOM 765 C C . ALA B 1 10 ? -3.172 36.5 -11.055 1 49.91 10 ALA B C 1
ATOM 767 O O . ALA B 1 10 ? -2.51 36 -10.156 1 49.91 10 ALA B O 1
ATOM 768 N N . ALA B 1 11 ? -4.445 36.406 -11.039 1 53.06 11 ALA B N 1
ATOM 769 C CA . ALA B 1 11 ? -5.051 35.656 -9.938 1 53.06 11 ALA B CA 1
ATOM 770 C C . ALA B 1 11 ? -4.809 34.156 -10.094 1 53.06 11 ALA B C 1
ATOM 772 O O . ALA B 1 11 ? -4.652 33.438 -9.102 1 53.06 11 ALA B O 1
ATOM 773 N N . GLY B 1 12 ? -4.711 33.625 -11.289 1 48.56 12 GLY B N 1
ATOM 774 C CA . GLY B 1 12 ? -4.586 32.188 -11.453 1 48.56 12 GLY B CA 1
ATOM 775 C C . GLY B 1 12 ? -3.213 31.656 -11.078 1 48.56 12 GLY B C 1
ATOM 776 O O . GLY B 1 12 ? -3.064 30.469 -10.742 1 48.56 12 GLY B O 1
ATOM 777 N N . LYS B 1 13 ? -2.234 32.375 -11.344 1 55.66 13 LYS B N 1
ATOM 778 C CA . LYS B 1 13 ? -0.84 32 -11.125 1 55.66 13 LYS B CA 1
ATOM 779 C C . LYS B 1 13 ? -0.492 32.062 -9.633 1 55.66 13 LYS B C 1
ATOM 781 O O . LYS B 1 13 ? 0.344 31.281 -9.164 1 55.66 13 LYS B O 1
ATOM 786 N N . ARG B 1 14 ? -1.051 32.875 -8.922 1 52.44 14 ARG B N 1
ATOM 787 C CA . ARG B 1 14 ? -0.723 32.969 -7.504 1 52.44 14 ARG B CA 1
ATOM 788 C C . ARG B 1 14 ? -1.22 31.734 -6.762 1 52.44 14 ARG B C 1
ATOM 790 O O . ARG B 1 14 ? -0.564 31.25 -5.832 1 52.44 14 ARG B O 1
ATOM 797 N N . ASP B 1 15 ? -2.465 31.344 -7.035 1 57 15 ASP B N 1
ATOM 798 C CA . ASP B 1 15 ? -3.006 30.188 -6.34 1 57 15 ASP B CA 1
ATOM 799 C C . ASP B 1 15 ? -2.186 28.938 -6.648 1 57 15 ASP B C 1
ATOM 801 O O . ASP B 1 15 ? -1.967 28.094 -5.766 1 57 15 ASP B O 1
ATOM 805 N N . GLU B 1 16 ? -1.842 28.828 -7.934 1 56.59 16 GLU B N 1
ATOM 806 C CA . GLU B 1 16 ? -0.938 27.734 -8.242 1 56.59 16 GLU B CA 1
ATOM 807 C C . GLU B 1 16 ? 0.406 27.891 -7.543 1 56.59 16 GLU B C 1
ATOM 809 O O . GLU B 1 16 ? 1.061 26.906 -7.195 1 56.59 16 GLU B O 1
ATOM 814 N N . ALA B 1 17 ? 0.789 29.109 -7.465 1 55.09 17 ALA B N 1
ATOM 815 C CA . ALA B 1 17 ? 2.088 29.469 -6.906 1 55.09 17 ALA B CA 1
ATOM 816 C C . ALA B 1 17 ? 2.164 29.125 -5.422 1 55.09 17 ALA B C 1
ATOM 818 O O . ALA B 1 17 ? 3.225 28.734 -4.926 1 55.09 17 ALA B O 1
ATOM 819 N N . MET B 1 18 ? 1.035 29.328 -4.695 1 57.03 18 MET B N 1
ATOM 820 C CA . MET B 1 18 ? 1.171 29.219 -3.246 1 57.03 18 MET B CA 1
ATOM 821 C C . MET B 1 18 ? 0.909 27.797 -2.775 1 57.03 18 MET B C 1
ATOM 823 O O . MET B 1 18 ? 0.982 27.516 -1.579 1 57.03 18 MET B O 1
ATOM 827 N N . MET B 1 19 ? 0.583 27.031 -3.771 1 67.75 19 MET B N 1
ATOM 828 C CA . MET B 1 19 ? 0.256 25.703 -3.232 1 67.75 19 MET B CA 1
ATOM 829 C C . MET B 1 19 ? 1.521 24.938 -2.883 1 67.75 19 MET B C 1
ATOM 831 O O . MET B 1 19 ? 2.5 24.969 -3.631 1 67.75 19 MET B O 1
ATOM 835 N N . SER B 1 20 ? 1.729 24.703 -1.611 1 83.44 20 SER B N 1
ATOM 836 C CA . SER B 1 20 ? 2.883 23.953 -1.109 1 83.44 20 SER B CA 1
ATOM 837 C C . SER B 1 20 ? 3.068 22.641 -1.864 1 83.44 20 SER B C 1
ATOM 839 O O . SER B 1 20 ? 2.092 22 -2.25 1 83.44 20 SER B O 1
ATOM 841 N N . LYS B 1 21 ? 4.301 22.297 -2.266 1 90 21 LYS B N 1
ATOM 842 C CA . LYS B 1 21 ? 4.68 21.047 -2.916 1 90 21 LYS B CA 1
ATOM 843 C C . LYS B 1 21 ? 4.293 19.844 -2.059 1 90 21 LYS B C 1
ATOM 845 O O . LYS B 1 21 ? 4.566 19.812 -0.857 1 90 21 LYS B O 1
ATOM 850 N N . PRO B 1 22 ? 3.619 18.984 -2.713 1 93.25 22 PRO B N 1
ATOM 851 C CA . PRO B 1 22 ? 3.246 17.797 -1.925 1 93.25 22 PRO B CA 1
ATOM 852 C C . PRO B 1 22 ? 4.453 17.062 -1.356 1 93.25 22 PRO B C 1
ATOM 854 O O . PRO B 1 22 ? 5.496 16.969 -2.014 1 93.25 22 PRO B O 1
ATOM 857 N N . VAL B 1 23 ? 4.301 16.562 -0.098 1 95 23 VAL B N 1
ATOM 858 C CA . VAL B 1 23 ? 5.273 15.711 0.574 1 95 23 VAL B CA 1
ATOM 859 C C . VAL B 1 23 ? 4.656 14.344 0.844 1 95 23 VAL B C 1
ATOM 861 O O . VAL B 1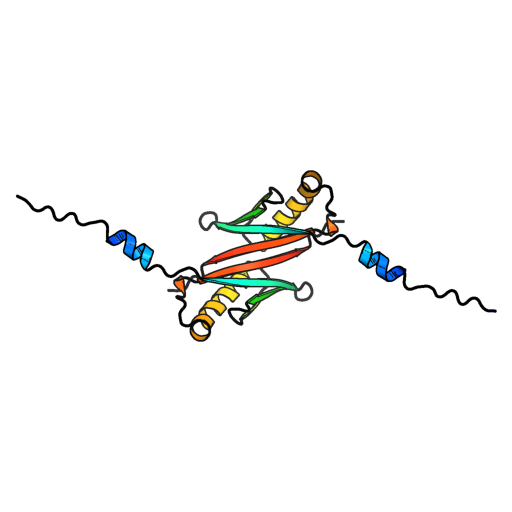 23 ? 3.57 14.242 1.418 1 95 23 VAL B O 1
ATOM 864 N N . ILE B 1 24 ? 5.449 13.297 0.447 1 95.88 24 ILE B N 1
ATOM 865 C CA . ILE B 1 24 ? 4.93 11.945 0.612 1 95.88 24 ILE B CA 1
ATOM 866 C C . ILE B 1 24 ? 5.762 11.195 1.652 1 95.88 24 ILE B C 1
ATOM 868 O O . ILE B 1 24 ? 6.98 11.078 1.515 1 95.88 24 ILE B O 1
ATOM 872 N N . PHE B 1 25 ? 5.098 10.766 2.689 1 97.12 25 PHE B N 1
ATOM 873 C CA . PHE B 1 25 ? 5.707 9.844 3.643 1 97.12 25 PHE B CA 1
ATOM 874 C C . PHE B 1 25 ? 5.254 8.414 3.379 1 97.12 25 PHE B C 1
ATOM 876 O O . PHE B 1 25 ? 4.062 8.164 3.182 1 97.12 25 PHE B O 1
ATOM 883 N N . THR B 1 26 ? 6.238 7.508 3.428 1 97.3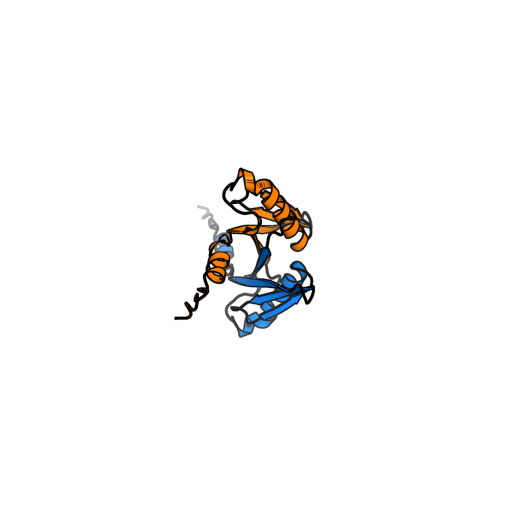1 26 THR B N 1
ATOM 884 C CA . THR B 1 26 ? 5.926 6.125 3.08 1 97.31 26 THR B CA 1
ATOM 885 C C . THR B 1 26 ? 5.836 5.258 4.332 1 97.31 26 THR B C 1
ATOM 887 O O . THR B 1 26 ? 6.754 5.254 5.156 1 97.31 26 THR B O 1
ATOM 890 N N . VAL B 1 27 ? 4.73 4.598 4.391 1 97.81 27 VAL B N 1
ATOM 891 C CA . VAL B 1 27 ? 4.508 3.611 5.441 1 97.81 27 VAL B CA 1
ATOM 892 C C . VAL B 1 27 ? 4.742 2.205 4.895 1 97.81 27 VAL B C 1
ATOM 894 O O . VAL B 1 27 ? 4.055 1.771 3.969 1 97.81 27 VAL B O 1
ATOM 897 N N . SER B 1 28 ? 5.68 1.514 5.477 1 98 28 SER B N 1
ATOM 898 C CA . SER B 1 28 ? 5.871 0.1 5.168 1 98 28 SER B CA 1
ATOM 899 C C . SER B 1 28 ? 5.066 -0.787 6.113 1 98 28 SER B C 1
ATOM 901 O O . SER B 1 28 ? 5.176 -0.658 7.336 1 98 28 SER B O 1
ATOM 903 N N . ALA B 1 29 ? 4.305 -1.574 5.555 1 98.38 29 ALA B N 1
ATOM 904 C CA . ALA B 1 29 ? 3.445 -2.439 6.359 1 98.38 29 ALA B CA 1
ATOM 905 C C . ALA B 1 29 ? 3.791 -3.91 6.141 1 98.38 29 ALA B C 1
ATOM 907 O O . ALA B 1 29 ? 4.051 -4.332 5.012 1 98.38 29 ALA B O 1
ATOM 908 N N . ILE B 1 30 ? 3.787 -4.719 7.27 1 97.31 30 ILE B N 1
ATOM 909 C CA . ILE B 1 30 ? 4.039 -6.152 7.234 1 97.31 30 ILE B CA 1
ATOM 910 C C . ILE B 1 30 ? 2.973 -6.887 8.039 1 97.31 30 ILE B C 1
ATOM 912 O O . ILE B 1 30 ? 2.617 -6.461 9.141 1 97.31 30 ILE B O 1
ATOM 916 N N . TRP B 1 31 ? 2.482 -8.008 7.465 1 97 31 TRP B N 1
ATOM 917 C CA . TRP B 1 31 ? 1.498 -8.812 8.18 1 97 31 TRP B CA 1
ATOM 918 C C . TRP B 1 31 ? 2.178 -9.727 9.195 1 97 31 TRP B C 1
ATOM 920 O O . TRP B 1 31 ? 3.078 -10.492 8.844 1 97 31 TRP B O 1
ATOM 930 N N . ASP B 1 32 ? 1.892 -9.586 10.398 1 96.56 32 ASP B N 1
ATOM 931 C CA . ASP B 1 32 ? 2.268 -10.531 11.445 1 96.56 32 ASP B CA 1
ATOM 932 C C . ASP B 1 32 ? 1.173 -11.578 11.656 1 96.56 32 ASP B C 1
ATOM 934 O O . ASP B 1 32 ? 0.196 -11.32 12.359 1 96.56 32 ASP B O 1
ATOM 938 N N . ALA B 1 33 ? 1.33 -12.703 11.125 1 94 33 ALA B N 1
ATOM 939 C CA . ALA B 1 33 ? 0.314 -13.75 11.125 1 94 33 ALA B CA 1
ATOM 940 C C . ALA B 1 33 ? 0.061 -14.273 12.539 1 94 33 ALA B C 1
ATOM 942 O O . ALA B 1 33 ? -1.062 -14.648 12.875 1 94 33 ALA B O 1
ATOM 943 N N . ASP B 1 34 ? 1.089 -14.258 13.336 1 96.88 34 ASP B N 1
ATOM 944 C CA . ASP B 1 34 ? 0.942 -14.734 14.711 1 96.88 34 ASP B CA 1
ATOM 945 C C . ASP B 1 34 ? 0.042 -13.812 15.523 1 96.88 34 ASP B C 1
ATOM 947 O O . ASP B 1 34 ? -0.779 -14.273 16.312 1 96.88 34 ASP B O 1
ATOM 951 N N . ALA B 1 35 ? 0.194 -12.492 15.359 1 97.44 35 ALA B N 1
ATOM 952 C CA . ALA B 1 35 ? -0.571 -11.492 16.094 1 97.44 35 ALA B CA 1
ATOM 953 C C . ALA B 1 35 ? -1.865 -11.141 15.367 1 97.44 35 ALA B C 1
ATOM 955 O O . ALA B 1 35 ? -2.773 -10.547 15.953 1 97.44 35 ALA B O 1
ATOM 956 N N . GLY B 1 36 ? -2.055 -11.516 14.031 1 96.88 36 GLY B N 1
ATOM 957 C CA . GLY B 1 36 ? -3.225 -11.18 13.234 1 96.88 36 GLY B CA 1
ATOM 958 C C . GLY B 1 36 ? -3.357 -9.695 12.969 1 96.88 36 GLY B C 1
ATOM 959 O O . GLY B 1 36 ? -4.453 -9.141 13.055 1 96.88 36 GLY B O 1
ATOM 960 N N . VAL B 1 37 ? -2.098 -9.039 12.789 1 98.38 37 VAL B N 1
ATOM 961 C CA . VAL B 1 37 ? -2.148 -7.602 12.555 1 98.38 37 VAL B CA 1
ATOM 962 C C . VAL B 1 37 ? -1.146 -7.223 11.469 1 98.38 37 VAL B C 1
ATOM 964 O O . VAL B 1 37 ? -0.177 -7.949 11.227 1 98.38 37 VAL B O 1
ATOM 967 N N . TRP B 1 38 ? -1.481 -6.117 10.828 1 98.25 38 TRP B N 1
ATOM 968 C CA . TRP B 1 38 ? -0.476 -5.383 10.07 1 98.25 38 TRP B CA 1
ATOM 969 C C . TRP B 1 38 ? 0.36 -4.5 10.992 1 98.25 38 TRP B C 1
ATOM 971 O O . TRP B 1 38 ? -0.184 -3.738 11.789 1 98.25 38 TRP B O 1
ATOM 981 N N . SER B 1 39 ? 1.725 -4.594 10.836 1 98.56 39 SER B N 1
ATOM 982 C CA . SER B 1 39 ? 2.643 -3.674 11.492 1 98.56 39 SER B CA 1
ATOM 983 C C . SER B 1 39 ? 3.227 -2.67 10.508 1 98.56 39 SER B C 1
ATOM 985 O O . SER B 1 39 ? 3.801 -3.061 9.484 1 98.56 39 SER B O 1
ATOM 987 N N . GLY B 1 40 ? 2.988 -1.426 10.781 1 98.44 40 GLY B N 1
ATOM 988 C CA . GLY B 1 40 ? 3.471 -0.376 9.898 1 98.44 40 GLY B CA 1
ATOM 989 C C . GLY B 1 40 ? 4.539 0.493 10.539 1 98.44 40 GLY B C 1
ATOM 990 O O . GLY B 1 40 ? 4.586 0.638 11.758 1 98.44 40 GLY B O 1
ATOM 991 N N . HIS B 1 41 ? 5.305 1.089 9.672 1 97.81 41 HIS B N 1
ATOM 992 C CA . HIS B 1 41 ? 6.328 2.01 10.148 1 97.81 41 HIS B CA 1
ATOM 993 C C . HIS B 1 41 ? 6.711 3.016 9.07 1 97.81 41 HIS B C 1
ATOM 995 O O . HIS B 1 41 ? 6.535 2.752 7.875 1 97.81 41 HIS B O 1
ATOM 1001 N N . CYS B 1 42 ? 7.117 4.141 9.469 1 97.25 42 CYS B N 1
ATOM 1002 C CA . CYS B 1 42 ? 7.652 5.199 8.625 1 97.25 42 CYS B CA 1
ATOM 1003 C C . CYS B 1 42 ? 8.93 5.777 9.211 1 97.25 42 CYS B C 1
ATOM 1005 O O . CYS B 1 42 ? 8.922 6.324 10.32 1 97.25 42 CYS B O 1
ATOM 1007 N N . ASP B 1 43 ? 10.039 5.723 8.453 1 95.25 43 ASP B N 1
ATOM 1008 C CA . ASP B 1 43 ? 11.336 6.18 8.953 1 95.25 43 ASP B CA 1
ATOM 1009 C C . ASP B 1 43 ? 11.414 7.703 8.969 1 95.25 43 ASP B C 1
ATOM 1011 O O . ASP B 1 43 ? 12.039 8.289 9.852 1 95.25 43 ASP B O 1
ATOM 1015 N N . GLU B 1 44 ? 10.797 8.352 7.953 1 94.62 44 GLU B N 1
ATOM 1016 C CA . GLU B 1 44 ? 10.898 9.797 7.809 1 94.62 44 GLU B CA 1
ATOM 1017 C C . GLU B 1 44 ? 10.109 10.516 8.898 1 94.62 44 GLU B C 1
ATOM 1019 O O . GLU B 1 44 ? 10.438 11.648 9.266 1 94.62 44 GLU B O 1
ATOM 1024 N N . ILE B 1 45 ? 9.016 9.906 9.336 1 91.94 45 ILE B N 1
ATOM 1025 C CA . ILE B 1 45 ? 8.219 10.219 10.523 1 91.94 45 ILE B CA 1
ATOM 1026 C C . ILE B 1 45 ? 8.312 9.07 11.523 1 91.94 45 ILE B C 1
ATOM 1028 O O . ILE B 1 45 ? 7.699 8.016 11.32 1 91.94 45 ILE B O 1
ATOM 1032 N N . PRO B 1 46 ? 9.461 9.328 12.453 1 91.75 46 PRO B N 1
ATOM 1033 C CA . PRO B 1 46 ? 9.609 8.109 13.25 1 91.75 46 PRO B CA 1
ATOM 1034 C C . PRO B 1 46 ? 8.312 7.703 13.945 1 91.75 46 PRO B C 1
ATOM 1036 O O . PRO B 1 46 ? 8.07 8.094 15.094 1 91.75 46 PRO B O 1
ATOM 1039 N N . ALA B 1 47 ? 7.426 6.926 13.203 1 96.12 47 ALA B N 1
ATOM 1040 C CA . ALA B 1 47 ? 6.145 6.418 13.688 1 96.12 47 ALA B CA 1
ATOM 1041 C C . ALA B 1 47 ? 5.988 4.934 13.383 1 96.12 47 ALA B C 1
ATOM 1043 O O . ALA B 1 47 ? 6.48 4.449 12.359 1 96.12 47 ALA B O 1
ATOM 1044 N N . ALA B 1 48 ? 5.391 4.23 14.352 1 98.12 48 ALA B N 1
ATOM 1045 C CA . ALA B 1 48 ? 5.055 2.818 14.188 1 98.1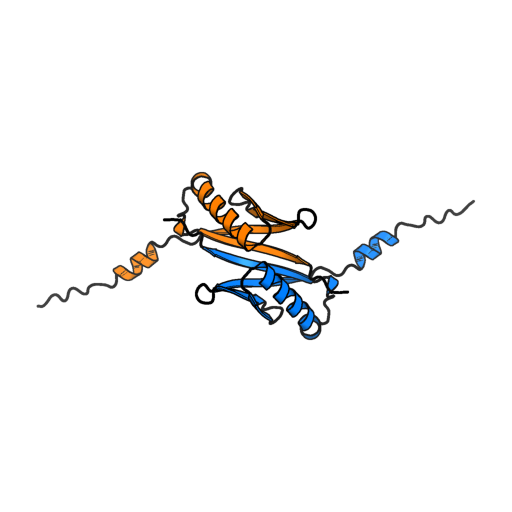2 48 ALA B CA 1
ATOM 1046 C C . ALA B 1 48 ? 3.715 2.494 14.844 1 98.12 48 ALA B C 1
ATOM 1048 O O . ALA B 1 48 ? 3.393 3.029 15.906 1 98.12 48 ALA B O 1
ATOM 1049 N N . ALA B 1 49 ? 2.938 1.649 14.188 1 98.31 49 ALA B N 1
ATOM 1050 C CA . ALA B 1 49 ? 1.635 1.262 14.719 1 98.31 49 ALA B CA 1
ATOM 1051 C C . ALA B 1 49 ? 1.223 -0.118 14.219 1 98.31 49 ALA B C 1
ATOM 1053 O O . ALA B 1 49 ? 1.731 -0.59 13.195 1 98.31 49 ALA B O 1
ATOM 1054 N N . ASP B 1 50 ? 0.283 -0.754 14.93 1 98.69 50 ASP B N 1
ATOM 1055 C CA . ASP B 1 50 ? -0.362 -2.002 14.531 1 98.69 50 ASP B CA 1
ATOM 1056 C C . ASP B 1 50 ? -1.863 -1.805 14.328 1 98.69 50 ASP B C 1
ATOM 1058 O O . ASP B 1 50 ? -2.496 -1.038 15.062 1 98.69 50 ASP B O 1
ATOM 1062 N N . ALA B 1 51 ? -2.369 -2.49 13.398 1 98.75 51 ALA B N 1
ATOM 1063 C CA . ALA B 1 51 ? -3.812 -2.512 13.172 1 98.75 51 ALA B CA 1
ATOM 1064 C C . ALA B 1 51 ? -4.238 -3.811 12.492 1 98.75 51 ALA B C 1
ATOM 1066 O O . ALA B 1 51 ? -3.461 -4.418 11.75 1 98.75 51 ALA B O 1
ATOM 1067 N N . PRO B 1 52 ? -5.5 -4.219 12.656 1 98.38 52 PRO B N 1
ATOM 1068 C CA . PRO B 1 52 ? -5.957 -5.484 12.078 1 98.38 52 PRO B CA 1
ATOM 1069 C C . PRO B 1 52 ? -6.145 -5.406 10.562 1 98.38 52 PRO B C 1
ATOM 1071 O O . PRO B 1 52 ? -6.227 -6.441 9.898 1 98.38 52 PRO B O 1
ATOM 1074 N N . THR B 1 53 ? -6.293 -4.18 9.977 1 98.38 53 THR B N 1
ATOM 1075 C CA . THR B 1 53 ? -6.469 -4.012 8.539 1 98.38 53 THR B CA 1
ATOM 1076 C C . THR B 1 53 ? -5.551 -2.914 8.008 1 98.38 53 THR B C 1
ATOM 1078 O O . THR B 1 53 ? -5.105 -2.049 8.766 1 98.38 53 THR B O 1
ATOM 1081 N N . LEU B 1 54 ? -5.312 -2.99 6.793 1 98.31 54 LEU B N 1
ATOM 1082 C CA . LEU B 1 54 ? -4.488 -1.972 6.148 1 98.31 54 LEU B CA 1
ATOM 1083 C C . LEU B 1 54 ? -5.16 -0.604 6.219 1 98.31 54 LEU B C 1
ATOM 1085 O O . LEU B 1 54 ? -4.496 0.407 6.449 1 98.31 54 LEU B O 1
ATOM 1089 N N . ASP B 1 55 ? -6.484 -0.518 6.082 1 98.19 55 ASP B N 1
ATOM 1090 C CA . ASP B 1 55 ? -7.215 0.743 6.164 1 98.19 55 ASP B CA 1
ATOM 1091 C C . ASP B 1 55 ? -7.059 1.379 7.547 1 98.19 55 ASP B C 1
ATOM 1093 O O . ASP B 1 55 ? -6.812 2.582 7.656 1 98.19 55 ASP B O 1
ATOM 1097 N N . GLU B 1 56 ? -7.242 0.563 8.57 1 98.19 56 GLU B N 1
ATOM 1098 C CA . GLU B 1 56 ? -7.086 1.072 9.93 1 98.19 56 GLU B CA 1
ATOM 1099 C C . GLU B 1 56 ? -5.648 1.499 10.195 1 98.19 56 GLU B C 1
ATOM 1101 O O . GLU B 1 56 ? -5.406 2.492 10.883 1 98.19 56 GLU B O 1
ATOM 1106 N N . LEU B 1 57 ? -4.688 0.727 9.688 1 98.12 57 LEU B N 1
ATOM 1107 C CA . LEU B 1 57 ? -3.285 1.095 9.852 1 98.12 57 LEU B CA 1
ATOM 1108 C C . LEU B 1 57 ? -2.998 2.447 9.211 1 98.12 57 LEU B C 1
ATOM 1110 O O . LEU B 1 57 ? -2.34 3.299 9.812 1 98.12 57 LEU B O 1
ATOM 1114 N N . LEU B 1 58 ? -3.498 2.594 8.008 1 97 58 LEU B N 1
ATOM 1115 C CA . LEU B 1 58 ? -3.311 3.85 7.285 1 97 58 LEU B CA 1
ATOM 1116 C C . LEU B 1 58 ? -3.881 5.02 8.078 1 97 58 LEU B C 1
ATOM 1118 O O . LEU B 1 58 ? -3.234 6.062 8.211 1 97 58 LEU B O 1
ATOM 1122 N N . ALA B 1 59 ? -5.027 4.871 8.625 1 96.5 59 ALA B N 1
ATOM 1123 C CA . ALA B 1 59 ? -5.66 5.922 9.422 1 96.5 59 ALA B CA 1
ATOM 1124 C C . ALA B 1 59 ? -4.82 6.262 10.648 1 96.5 59 ALA B C 1
ATOM 1126 O O . ALA B 1 59 ? -4.625 7.438 10.969 1 96.5 59 ALA B O 1
ATOM 1127 N N . LYS B 1 60 ? -4.332 5.25 11.305 1 97.38 60 LYS B N 1
ATOM 1128 C CA . LYS B 1 60 ? -3.506 5.469 12.492 1 97.38 60 LYS B CA 1
ATOM 1129 C C . LYS B 1 60 ? -2.211 6.191 12.133 1 97.38 60 LYS B C 1
ATOM 1131 O O . LYS B 1 60 ? -1.8 7.121 12.828 1 97.38 60 LYS B O 1
ATOM 1136 N N . MET B 1 61 ? -1.604 5.77 11.086 1 97.31 61 MET B N 1
ATOM 1137 C CA . MET B 1 61 ? -0.338 6.355 10.656 1 97.31 61 MET B CA 1
ATOM 1138 C C . MET B 1 61 ? -0.525 7.812 10.25 1 97.31 61 MET B C 1
ATOM 1140 O O . MET B 1 61 ? 0.348 8.648 10.492 1 97.31 61 MET B O 1
ATOM 1144 N N . GLU B 1 62 ? -1.635 8.078 9.609 1 95.81 62 GLU B N 1
ATOM 1145 C CA . GLU B 1 62 ? -1.965 9.453 9.258 1 95.81 62 GLU B CA 1
ATOM 1146 C C . GLU B 1 62 ? -2.045 10.344 10.492 1 95.81 62 GLU B C 1
ATOM 1148 O O . GLU B 1 62 ? -1.421 11.406 10.539 1 95.81 62 GLU B O 1
ATOM 1153 N N . ALA B 1 63 ? -2.768 9.898 11.445 1 96 63 ALA B N 1
ATOM 1154 C CA . ALA B 1 63 ? -2.92 10.664 12.688 1 96 63 ALA B CA 1
ATOM 1155 C C . ALA B 1 63 ? -1.568 10.898 13.352 1 96 63 ALA B C 1
ATOM 1157 O O . ALA B 1 63 ? -1.267 12.016 13.781 1 96 63 ALA B O 1
ATOM 1158 N N . MET B 1 64 ? -0.739 9.891 13.375 1 96.62 64 MET B N 1
ATOM 1159 C CA . MET B 1 64 ? 0.574 10 14 1 96.62 64 MET B CA 1
ATOM 1160 C C . MET B 1 64 ? 1.475 10.945 13.219 1 96.62 64 MET B C 1
ATOM 1162 O O . MET B 1 64 ? 2.213 11.742 13.805 1 96.62 64 MET B O 1
ATOM 1166 N N . THR B 1 65 ? 1.352 10.836 11.93 1 96.19 65 THR B N 1
ATOM 1167 C CA . THR B 1 65 ? 2.16 11.695 11.07 1 96.19 65 THR B CA 1
ATOM 1168 C C . THR B 1 65 ? 1.837 13.164 11.312 1 96.19 65 THR B C 1
ATOM 1170 O O . THR B 1 65 ? 2.74 13.977 11.516 1 96.19 65 THR B O 1
ATOM 1173 N N . LEU B 1 66 ? 0.608 13.453 11.422 1 95.31 66 LEU B N 1
ATOM 1174 C CA . LEU B 1 66 ? 0.199 14.836 11.609 1 95.31 66 LEU B CA 1
ATOM 1175 C C . LEU B 1 66 ? 0.612 15.344 12.984 1 95.31 66 LEU B C 1
ATOM 1177 O O . LEU B 1 66 ? 0.999 16.5 13.141 1 95.31 66 LEU B O 1
ATOM 1181 N N . ASP B 1 67 ? 0.558 14.492 13.961 1 95.56 67 ASP B N 1
ATOM 1182 C CA . ASP B 1 67 ? 0.936 14.836 15.328 1 95.56 67 ASP B CA 1
ATOM 1183 C C . ASP B 1 67 ? 2.436 15.109 15.43 1 95.56 67 ASP B C 1
ATOM 1185 O O . ASP B 1 67 ? 2.863 16.016 16.156 1 95.56 67 ASP B O 1
ATOM 1189 N N . LEU B 1 68 ? 3.205 14.367 14.656 1 96.12 68 LEU B N 1
ATOM 1190 C CA . LEU B 1 68 ? 4.656 14.398 14.805 1 96.12 68 LEU B CA 1
ATOM 1191 C C . LEU B 1 68 ? 5.285 15.359 13.805 1 96.12 68 LEU B C 1
ATOM 1193 O O . LEU B 1 68 ? 6.453 15.734 13.945 1 96.12 68 LEU B O 1
ATOM 1197 N N . LEU B 1 69 ? 4.531 15.781 12.891 1 95.31 69 LEU B N 1
ATOM 1198 C CA . LEU B 1 69 ? 5.02 16.562 11.758 1 95.31 69 LEU B CA 1
ATOM 1199 C C . LEU B 1 69 ? 5.695 17.844 12.227 1 95.31 69 LEU B C 1
ATOM 1201 O O . LEU B 1 69 ? 6.824 18.141 11.82 1 95.31 69 LEU B O 1
ATOM 1205 N N . PRO B 1 70 ? 5.152 18.641 13.156 1 95.31 70 PRO B N 1
ATOM 1206 C CA . PRO B 1 70 ? 5.746 19.922 13.555 1 95.31 70 PRO B CA 1
ATOM 1207 C C . PRO B 1 70 ? 7.152 19.766 14.133 1 95.31 70 PRO B C 1
ATOM 1209 O O . PRO B 1 70 ? 8.023 20.594 13.867 1 95.31 70 PRO B O 1
ATOM 1212 N N . ASP B 1 71 ? 7.418 18.719 14.797 1 95.69 71 ASP B N 1
ATOM 1213 C CA . ASP B 1 71 ? 8.703 18.5 15.461 1 95.69 71 ASP B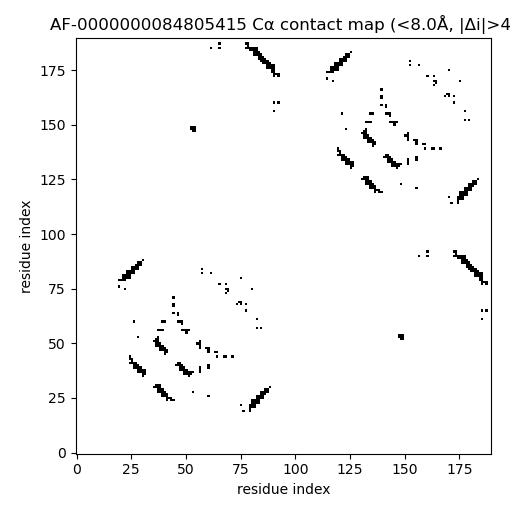 CA 1
ATOM 1214 C C . ASP B 1 71 ? 9.734 17.922 14.492 1 95.69 71 ASP B C 1
ATOM 1216 O O . ASP B 1 71 ? 10.93 18.188 14.633 1 95.69 71 ASP B O 1
ATOM 1220 N N . ASN B 1 72 ? 9.266 17.188 13.539 1 96.25 72 ASN B N 1
ATOM 1221 C CA . ASN B 1 72 ? 10.195 16.453 12.68 1 96.25 72 ASN B CA 1
ATOM 1222 C C . ASN B 1 72 ? 10.398 17.156 11.344 1 96.25 72 ASN B C 1
ATOM 1224 O O . ASN B 1 72 ? 11.461 17.047 10.734 1 96.25 72 ASN B O 1
ATOM 1228 N N . HIS B 1 73 ? 9.375 17.891 10.945 1 95.12 73 HIS B N 1
ATOM 1229 C CA . HIS B 1 73 ? 9.414 18.641 9.695 1 95.12 73 HIS B CA 1
ATOM 1230 C C . HIS B 1 73 ? 8.727 19.984 9.828 1 95.12 73 HIS B C 1
ATOM 1232 O O . HIS B 1 73 ? 7.711 20.234 9.18 1 95.12 73 HIS B O 1
ATOM 1238 N N . PRO B 1 74 ? 9.258 20.891 10.578 1 94.88 74 PRO B N 1
ATOM 1239 C CA . PRO B 1 74 ? 8.602 22.156 10.883 1 94.88 74 PRO B CA 1
ATOM 1240 C C . PRO B 1 74 ? 8.312 22.984 9.633 1 94.88 74 PRO B C 1
ATOM 1242 O O . PRO B 1 74 ? 7.391 23.812 9.633 1 94.88 74 PRO B O 1
ATOM 1245 N N . GLY B 1 75 ? 8.805 22.734 8.523 1 93.06 75 GLY B N 1
ATOM 1246 C CA . GLY B 1 75 ? 8.594 23.516 7.312 1 93.06 75 GLY B CA 1
ATOM 1247 C C . GLY B 1 75 ? 7.562 22.906 6.383 1 93.06 75 GLY B C 1
ATOM 1248 O O . GLY B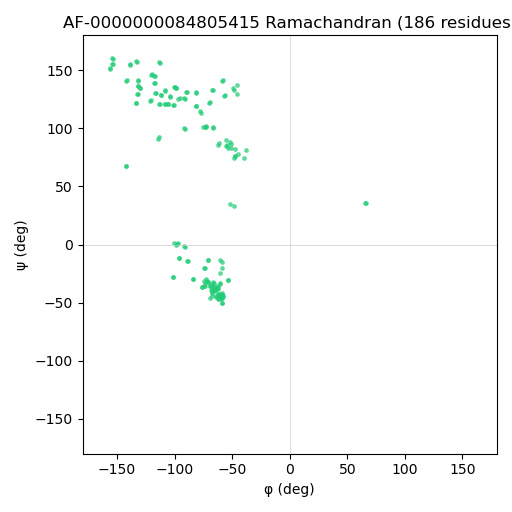 1 75 ? 7.211 23.5 5.359 1 93.06 75 GLY B O 1
ATOM 1249 N N . VAL B 1 76 ? 7.082 21.891 6.824 1 93.75 76 VAL B N 1
ATOM 1250 C CA . VAL B 1 76 ? 6.129 21.203 5.961 1 93.75 76 VAL B CA 1
ATOM 1251 C C . VAL B 1 76 ? 4.703 21.578 6.355 1 93.75 76 VAL B C 1
ATOM 1253 O O . VAL B 1 76 ? 4.332 21.484 7.527 1 93.75 76 VAL B O 1
ATOM 1256 N N . ASP B 1 77 ? 3.896 22.078 5.398 1 93 77 ASP B N 1
ATOM 1257 C CA . ASP B 1 77 ? 2.469 22.328 5.578 1 93 77 ASP B CA 1
ATOM 1258 C C . ASP B 1 77 ? 1.694 21.016 5.695 1 93 77 ASP B C 1
ATOM 1260 O O . ASP B 1 77 ? 1.728 20.188 4.789 1 93 77 ASP B O 1
ATOM 1264 N N . PRO B 1 78 ? 0.967 20.844 6.824 1 93.06 78 PRO B N 1
ATOM 1265 C CA . PRO B 1 78 ? 0.183 19.625 6.973 1 93.06 78 PRO B CA 1
ATOM 1266 C C . PRO B 1 78 ? -0.758 19.375 5.797 1 93.06 78 PRO B C 1
ATOM 1268 O O . PRO B 1 78 ? -1.039 18.219 5.453 1 93.06 78 PRO B O 1
ATOM 1271 N N . ALA B 1 79 ? -1.218 20.375 5.188 1 92.06 79 ALA B N 1
ATOM 1272 C CA . ALA B 1 79 ? -2.156 20.25 4.074 1 92.06 79 ALA B CA 1
ATOM 1273 C C . ALA B 1 79 ? -1.466 19.688 2.832 1 92.06 79 ALA B C 1
ATOM 1275 O O . ALA B 1 79 ? -2.129 19.266 1.881 1 92.06 79 ALA B O 1
ATOM 1276 N N . ALA B 1 80 ? -0.187 19.656 2.812 1 93.5 80 ALA B N 1
ATOM 1277 C CA . ALA B 1 80 ? 0.582 19.188 1.668 1 93.5 80 ALA B CA 1
ATOM 1278 C C . ALA B 1 80 ? 1 17.734 1.859 1 93.5 80 ALA B C 1
ATOM 1280 O O . ALA B 1 80 ? 1.62 17.125 0.975 1 93.5 80 ALA B O 1
ATOM 1281 N N . VAL B 1 81 ? 0.613 17.156 2.953 1 94.56 81 VAL B N 1
ATOM 1282 C CA . VAL B 1 81 ? 1.136 15.836 3.318 1 94.56 81 VAL B CA 1
ATOM 1283 C C . VAL B 1 81 ? 0.255 14.742 2.717 1 94.56 81 VAL B C 1
ATOM 1285 O O . VAL B 1 81 ? -0.972 14.797 2.828 1 94.56 81 VAL B O 1
ATOM 1288 N N . PHE B 1 82 ? 0.947 13.828 2.088 1 94.62 82 PHE B N 1
ATOM 1289 C CA . PHE B 1 82 ? 0.349 12.578 1.633 1 94.62 82 PHE B CA 1
ATOM 1290 C C . PHE B 1 82 ? 1.029 11.383 2.291 1 94.62 82 PHE B C 1
ATOM 1292 O O . PHE B 1 82 ? 2.217 11.438 2.613 1 94.62 82 PHE B O 1
ATOM 1299 N N . LEU B 1 83 ? 0.265 10.367 2.533 1 96.12 83 LEU B N 1
ATOM 1300 C CA . LEU B 1 83 ? 0.795 9.094 3.014 1 96.12 83 LEU B CA 1
ATOM 1301 C C . LEU B 1 83 ? 0.642 8.008 1.954 1 96.12 83 LEU B C 1
ATOM 1303 O O . LEU B 1 83 ? -0.427 7.867 1.355 1 96.12 83 LEU B O 1
ATOM 1307 N N . GLN B 1 84 ? 1.743 7.363 1.708 1 96.81 84 GLN B N 1
ATOM 1308 C CA . GLN B 1 84 ? 1.732 6.172 0.861 1 96.81 84 GLN B CA 1
ATOM 1309 C C . GLN B 1 84 ? 1.967 4.91 1.685 1 96.81 84 GLN B C 1
ATOM 1311 O O . GLN B 1 84 ? 2.98 4.793 2.375 1 96.81 84 GLN B O 1
ATOM 1316 N N . ILE B 1 85 ? 1.026 3.994 1.654 1 97.75 85 ILE B N 1
ATOM 1317 C CA . ILE B 1 85 ? 1.251 2.721 2.332 1 97.75 85 ILE B CA 1
ATOM 1318 C C . ILE B 1 85 ? 1.684 1.665 1.318 1 97.75 85 ILE B C 1
ATOM 1320 O O . ILE B 1 85 ? 1.149 1.605 0.208 1 97.75 85 ILE B O 1
ATOM 1324 N N . THR B 1 86 ? 2.688 0.933 1.687 1 97.88 86 THR B N 1
ATOM 1325 C CA . THR B 1 86 ? 3.164 -0.213 0.921 1 97.88 86 THR B CA 1
ATOM 1326 C C . THR B 1 86 ? 3.098 -1.487 1.758 1 97.88 86 THR B C 1
ATOM 1328 O O . THR B 1 86 ? 3.609 -1.527 2.879 1 97.88 86 THR B O 1
ATOM 1331 N N . ALA B 1 87 ? 2.451 -2.469 1.304 1 97.5 87 ALA B N 1
ATOM 1332 C CA . ALA B 1 87 ? 2.344 -3.777 1.944 1 97.5 87 ALA B CA 1
ATOM 1333 C C . ALA B 1 87 ? 2.662 -4.898 0.959 1 97.5 87 ALA B C 1
ATOM 1335 O O . ALA B 1 87 ? 2.223 -4.863 -0.192 1 97.5 87 ALA B O 1
ATOM 1336 N N . LEU B 1 88 ? 3.473 -5.84 1.442 1 93.31 88 LEU B N 1
ATOM 1337 C CA 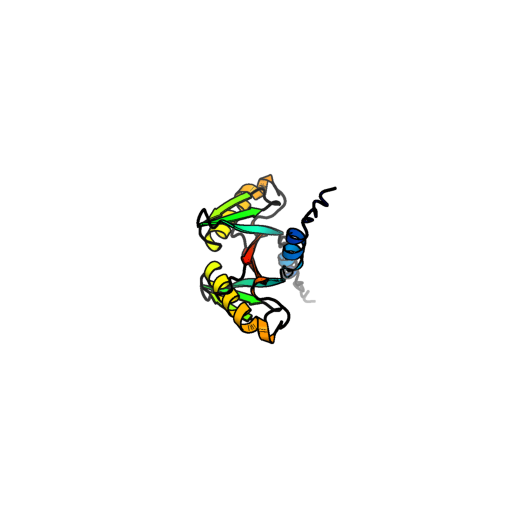. LEU B 1 88 ? 3.873 -6.977 0.622 1 93.31 88 LEU B CA 1
ATOM 1338 C C . LEU B 1 88 ? 3.189 -8.258 1.097 1 93.31 88 LEU B C 1
ATOM 1340 O O . LEU B 1 88 ? 3.094 -8.508 2.301 1 93.31 88 LEU B O 1
ATOM 1344 N N . ARG B 1 89 ? 2.645 -8.992 0.144 1 90.12 89 ARG B N 1
ATOM 1345 C CA . ARG B 1 89 ? 1.996 -10.266 0.439 1 90.12 89 ARG B CA 1
ATOM 1346 C C . ARG B 1 89 ? 2.455 -11.352 -0.528 1 90.12 89 ARG B C 1
ATOM 1348 O O . ARG B 1 89 ? 2.527 -11.125 -1.737 1 90.12 89 ARG B O 1
ATOM 1355 N N . GLU B 1 90 ? 2.867 -12.5 0.067 1 88.19 90 GLU B N 1
ATOM 1356 C CA . GLU B 1 90 ? 3.123 -13.656 -0.787 1 88.19 90 GLU B CA 1
ATOM 1357 C C . GLU B 1 90 ? 1.834 -14.172 -1.421 1 88.19 90 GLU B C 1
ATOM 1359 O O . GLU B 1 90 ? 0.808 -14.281 -0.747 1 88.19 90 GLU B O 1
ATOM 1364 N N . ALA B 1 91 ? 1.969 -14.398 -2.746 1 87.75 91 ALA B N 1
ATOM 1365 C CA . ALA B 1 91 ? 0.813 -15.008 -3.402 1 87.75 91 ALA B CA 1
ATOM 1366 C C . ALA B 1 91 ? 0.679 -16.484 -3.025 1 87.75 91 ALA B C 1
ATOM 1368 O O . ALA B 1 91 ? 1.615 -17.266 -3.207 1 87.75 91 ALA B O 1
ATOM 1369 N N . LEU B 1 92 ? -0.244 -16.672 -2.127 1 73.31 92 LEU B N 1
ATOM 1370 C CA . LEU B 1 92 ? -0.37 -18.062 -1.695 1 73.31 92 LEU B CA 1
ATOM 1371 C C . LEU B 1 92 ? -1.079 -18.906 -2.756 1 73.31 92 LEU B C 1
ATOM 1373 O O . LEU B 1 92 ? -2.17 -18.547 -3.207 1 73.31 92 LEU B O 1
ATOM 1377 N N . SER B 1 93 ? -0.321 -19.625 -3.484 1 62.56 93 SER B N 1
ATOM 1378 C CA . SER B 1 93 ? -0.862 -20.578 -4.445 1 62.56 93 SER B CA 1
ATOM 1379 C C . SER B 1 93 ? -1.598 -21.719 -3.738 1 62.56 93 SER B C 1
ATOM 1381 O O . SER B 1 93 ? -1.239 -22.094 -2.623 1 62.56 93 SER B O 1
ATOM 1383 N N . ALA B 1 94 ? -2.955 -21.594 -3.711 1 48.81 94 ALA B N 1
ATOM 1384 C CA . ALA B 1 94 ? -3.605 -22.797 -3.207 1 48.81 94 ALA B CA 1
ATOM 1385 C C . ALA B 1 94 ? -2.895 -24.047 -3.703 1 48.81 94 ALA B C 1
ATOM 1387 O O . ALA B 1 94 ? -2.678 -24.219 -4.906 1 48.81 94 ALA B O 1
ATOM 1388 N N . ALA B 1 95 ? -1.923 -24.344 -3.08 1 42.97 95 ALA B N 1
ATOM 1389 C CA . ALA B 1 95 ? -1.659 -25.734 -3.404 1 42.97 95 ALA B CA 1
ATOM 1390 C C . ALA B 1 95 ? -2.92 -26.578 -3.252 1 42.97 95 ALA B C 1
ATOM 1392 O O . ALA B 1 95 ? -3.793 -26.266 -2.439 1 42.97 95 ALA B O 1
#

Secondary structure (DSSP, 8-state):
--------SHHHHHHHHHSPPPEEEEEEEEEETTTTEEEEEETTTTEEEEESSHHHHHHHHHHHHHHHHHHH-TTS-GGGEEEEEEEEEE-----/--------SHHHHHHHHHSPPPEEEEEEEEEETTTTEEEEEETTTTEEEEESSHHHHHHHHHHHHHHHHHHH-TTS-GGGEEEEEEEEEE-----

pLDDT: mean 85.07, std 19.4, range [36.16, 98.75]

Organism: Rhodopseudomonas palustris (strain HaA2) (NCBI:txid316058)

Foldseek 3Di:
DPPPPPPPPPVVVVVVVPDDAADEWEKEWEQDPVVQWIWIATPLQRDIDIDNDPVVRVVVVLVSCVVRCCVRPVPDDNVRYDYHYDYDDDDDDPD/DPPPPPPPPVVVVVVVVPDDAADEWEKEWEQDPVVQWIWIATPLQRDIDIDNDPVVRVVVVLVSCVVRCCVRPVPDDNVRYDYHYDYDDDDDDPD

Radius of gyration: 24.31 Å; Cα contacts (8 Å, |Δi|>4): 300; chains: 2; bounding box: 60×105×40 Å

Solvent-accessible surface area (backbone atoms only — not comparable to full-atom values): 11086 Å² total; per-residue (Å²): 134,83,79,73,78,74,80,68,75,65,69,64,56,49,59,64,63,65,51,68,74,74,42,77,45,58,31,46,34,43,73,37,76,90,79,58,26,33,40,33,35,22,82,92,50,88,47,72,54,71,21,77,39,59,59,56,33,51,54,52,50,43,55,50,43,64,72,46,32,62,83,74,38,68,84,60,57,62,82,26,31,29,37,33,41,36,38,64,42,73,40,75,60,82,118,135,81,79,76,76,76,79,67,75,62,69,64,54,48,60,63,62,65,52,68,72,75,42,78,46,58,31,46,36,42,72,38,78,90,77,59,27,33,41,33,34,22,79,91,50,88,45,73,52,73,20,75,40,59,59,56,34,49,54,52,50,44,55,50,42,64,70,46,31,62,83,74,39,69,85,60,59,61,80,27,30,30,39,32,42,37,37,64,42,71,39,75,61,82,120

Nearest PDB structures (foldseek):
  1wv8-assembly1_A-2  TM=8.370E-01  e=1.329E-05  Thermus thermophilus HB8
  3k6q-assembly2_D  TM=6.032E-01  e=2.944E-02  Syntrophomonas wolfei subsp. wolfei str. Goettingen G311
  5hot-assembly1_A  TM=4.193E-01  e=2.448E+00  Human immunodeficiency virus 1
  5eu7-assembly1_A  TM=3.622E-01  e=4.184E+00  Human immunodeficiency virus 1
  1wv8-assembly1_A-2  TM=8.371E-01  e=1.304E-05  Thermus thermophilus HB8